Protein AF-A0A4Z2CX64-F1 (afdb_monomer_lite)

Sequence (196 aa):
MLQSPPINRNSSIKTSLSTLNILKHTVESEEWCDLKSLIVLIIGKLRNLCKYSDDNTVVLNTTLRVLKAFREEALKFQMGENADFEENLTNPLFAVGNEDYETVSRNEILEPFVDTLNDLALEIKSCLTSLGDLSLDFIHSDELIMTSGYSKAVHHFLRHAAKKGRNFKVIICECYPDNLVISRVVHLLLKGTQTS

Organism: Schistosoma japonicum (NCBI:txid6182)

Secondary structure (DSSP, 8-state):
--------PPPHHHHHHHHHHHHHHHHHHS--SBHHHHHHHHHHHHHHHHHH-S-HHHHHHHHHHHHHHHHHHHHHHHH-TT----B-TT-TTSBSS---GGGSBHHHHHHHHHHHHHHHHHHHHHHHHHHHHHHHHH--TT-EEEEES--HHHHHHHHHHHHTT---EEEEE--TTS-HHHHHHHHHHTTT----

Radius of gyration: 21.59 Å; chains: 1; bounding box: 52×36×62 Å

InterPro domains:
  IPR000649 Initiation factor 2B-related [PF01008] (11-180)
  IPR037171 NagB/RpiA transferase-like [SSF100950] (15-180)
  IPR042529 Initiation factor 2B-like, C-terminal [G3DSA:3.40.50.10470] (128-193)
  IPR051855 Eukaryotic initiation factor 2B subunit beta [PTHR45859] (111-194)

pLDDT: mean 81.22, std 18.2, range [28.06, 97.44]

Structure (mmCIF, N/CA/C/O backbone):
data_AF-A0A4Z2CX64-F1
#
_entry.id   AF-A0A4Z2CX64-F1
#
loop_
_atom_site.group_PDB
_atom_site.id
_atom_site.type_symbol
_atom_site.label_atom_id
_atom_site.label_alt_id
_atom_site.label_comp_id
_atom_site.label_asym_id
_atom_site.label_entity_id
_atom_site.label_seq_id
_atom_site.pdbx_PDB_ins_code
_atom_site.Cartn_x
_atom_site.Cartn_y
_atom_site.Cartn_z
_atom_site.occupancy
_atom_site.B_iso_or_equiv
_atom_site.auth_seq_id
_atom_site.auth_comp_id
_atom_site.auth_asym_id
_atom_site.auth_atom_id
_atom_site.pdbx_PDB_model_num
ATOM 1 N N . MET A 1 1 ? -34.107 -19.538 6.423 1.00 34.00 1 MET A N 1
ATOM 2 C CA . MET A 1 1 ? -32.746 -19.432 6.989 1.00 34.00 1 MET A CA 1
ATOM 3 C C . MET A 1 1 ? -31.758 -19.519 5.838 1.00 34.00 1 MET A C 1
ATOM 5 O O . MET A 1 1 ? -31.480 -20.615 5.376 1.00 34.00 1 MET A O 1
ATOM 9 N N . LEU A 1 2 ? -31.309 -18.384 5.303 1.00 34.72 2 LEU A N 1
ATOM 10 C CA . LEU A 1 2 ? -30.224 -18.355 4.321 1.00 34.72 2 LEU A CA 1
ATOM 11 C C . LEU A 1 2 ? -28.928 -18.204 5.116 1.00 34.72 2 LEU A C 1
ATOM 13 O O . LEU A 1 2 ? -28.643 -17.122 5.620 1.00 34.72 2 LEU A O 1
ATOM 17 N N . GLN A 1 3 ? -28.194 -19.300 5.304 1.00 37.56 3 GLN A N 1
ATOM 18 C CA . GLN A 1 3 ? -26.803 -19.201 5.731 1.00 37.56 3 GLN A CA 1
ATOM 19 C C . GLN A 1 3 ? -26.035 -18.591 4.558 1.00 37.56 3 GLN A C 1
ATOM 21 O O . GLN A 1 3 ? -25.847 -19.244 3.532 1.00 37.56 3 GLN A O 1
ATOM 26 N N . SER A 1 4 ? -25.655 -17.319 4.682 1.00 35.44 4 SER A N 1
ATOM 27 C CA . SER A 1 4 ? -24.659 -16.732 3.794 1.00 35.44 4 SER A CA 1
ATOM 28 C C . SER A 1 4 ? -23.355 -17.528 3.951 1.00 35.44 4 SER A C 1
ATOM 30 O O . SER A 1 4 ? -22.989 -17.894 5.075 1.00 35.44 4 SER A O 1
ATOM 32 N N . PRO A 1 5 ? -22.675 -17.876 2.844 1.00 33.19 5 PRO A N 1
ATOM 33 C CA . PRO A 1 5 ? -21.433 -18.630 2.915 1.00 33.19 5 PRO A CA 1
ATOM 34 C C . PRO A 1 5 ? -20.405 -17.842 3.737 1.00 33.19 5 PRO A C 1
ATOM 36 O O . PRO A 1 5 ? -20.411 -16.608 3.705 1.00 33.19 5 PRO A O 1
ATOM 39 N N . PRO A 1 6 ? -19.509 -18.516 4.479 1.00 38.62 6 PRO A N 1
ATOM 40 C CA . PRO A 1 6 ? -18.469 -17.829 5.222 1.00 38.62 6 PRO A CA 1
ATOM 41 C C . PRO A 1 6 ? -17.563 -17.116 4.220 1.00 38.62 6 PRO A C 1
ATOM 43 O O . PRO A 1 6 ? -16.767 -17.743 3.522 1.00 38.62 6 PRO A O 1
ATOM 46 N N . ILE A 1 7 ? -17.694 -15.794 4.141 1.00 44.91 7 ILE A N 1
ATOM 47 C CA . ILE A 1 7 ? -16.822 -14.940 3.344 1.00 44.91 7 ILE A CA 1
ATOM 48 C C . ILE A 1 7 ? -15.433 -14.996 3.995 1.00 44.91 7 ILE A C 1
ATOM 50 O O . ILE A 1 7 ? -15.104 -14.230 4.905 1.00 44.91 7 ILE A O 1
ATOM 54 N N . ASN A 1 8 ? -14.605 -15.942 3.553 1.00 46.28 8 ASN A N 1
ATOM 55 C CA . ASN A 1 8 ? -13.193 -16.017 3.904 1.00 46.28 8 ASN A CA 1
ATOM 56 C C . ASN A 1 8 ? -12.418 -14.979 3.080 1.00 46.28 8 ASN A C 1
ATOM 58 O O . ASN A 1 8 ? -11.579 -15.322 2.253 1.00 46.28 8 ASN A O 1
ATOM 62 N N . ARG A 1 9 ? -12.739 -13.692 3.272 1.00 56.84 9 ARG A N 1
ATOM 63 C CA . ARG A 1 9 ? -11.980 -12.598 2.659 1.00 56.84 9 ARG A CA 1
ATOM 64 C C . ARG A 1 9 ? -10.568 -12.628 3.229 1.00 56.84 9 ARG A C 1
ATOM 66 O O . ARG A 1 9 ? -10.367 -12.471 4.441 1.00 56.84 9 ARG A O 1
ATOM 73 N N . ASN A 1 10 ? -9.590 -12.850 2.353 1.00 61.84 10 ASN A N 1
ATOM 74 C CA . ASN A 1 10 ? -8.195 -12.630 2.693 1.00 61.84 10 ASN A CA 1
ATOM 75 C C . ASN A 1 10 ? -8.031 -11.166 3.137 1.00 61.84 10 ASN A C 1
ATOM 77 O O . ASN A 1 10 ? -8.755 -10.269 2.714 1.00 61.84 10 ASN A O 1
ATOM 81 N N . SER A 1 11 ? -7.090 -10.906 4.044 1.00 81.25 11 SER A N 1
ATOM 82 C CA . SER A 1 11 ? -6.767 -9.525 4.412 1.00 81.25 11 SER A CA 1
ATOM 83 C C . SER A 1 11 ? -6.313 -8.771 3.161 1.00 81.25 11 SER A C 1
ATOM 85 O O . SER A 1 11 ? -5.418 -9.265 2.483 1.00 81.25 11 SER A O 1
ATOM 87 N N . SER A 1 12 ? -6.813 -7.555 2.925 1.00 89.00 12 SER A N 1
ATOM 88 C CA . SER A 1 12 ? -6.366 -6.697 1.812 1.00 89.00 12 SER A CA 1
ATOM 89 C C . SER A 1 12 ? -4.839 -6.561 1.760 1.00 89.00 12 SER A C 1
ATOM 91 O O . SER A 1 12 ? -4.243 -6.770 0.715 1.00 89.00 12 SER A O 1
ATOM 93 N N . ILE A 1 13 ? -4.193 -6.360 2.916 1.00 91.38 13 ILE A N 1
ATOM 94 C CA . ILE A 1 13 ? -2.723 -6.370 3.065 1.00 91.38 13 ILE A CA 1
ATOM 95 C C . ILE A 1 13 ? -2.090 -7.651 2.500 1.00 91.38 13 ILE A C 1
ATOM 97 O O . ILE A 1 13 ? -1.097 -7.592 1.783 1.00 91.38 13 ILE A O 1
ATOM 101 N N . LYS A 1 14 ? -2.658 -8.824 2.810 1.00 91.81 14 LYS A N 1
ATOM 102 C CA . LYS A 1 14 ? -2.150 -10.108 2.311 1.00 91.81 14 LYS A CA 1
ATOM 103 C C . LYS A 1 14 ? -2.321 -10.190 0.794 1.00 91.81 14 LYS A C 1
ATOM 105 O O . LYS A 1 14 ? -1.373 -10.564 0.118 1.00 91.81 14 LYS A O 1
ATOM 110 N N . THR A 1 15 ? -3.487 -9.806 0.272 1.00 93.12 15 THR A N 1
ATOM 111 C CA . THR A 1 15 ? -3.764 -9.776 -1.171 1.00 93.12 15 THR A CA 1
ATOM 112 C C . THR A 1 15 ? -2.800 -8.838 -1.908 1.00 93.12 15 THR A C 1
ATOM 114 O O . THR A 1 15 ? -2.222 -9.239 -2.919 1.00 93.12 15 THR A O 1
ATOM 117 N N . SER A 1 16 ? -2.541 -7.637 -1.382 1.00 95.00 16 SER A N 1
ATOM 118 C CA . SER A 1 16 ? -1.555 -6.707 -1.945 1.00 95.00 16 SER A CA 1
ATOM 119 C C . SER A 1 16 ? -0.138 -7.278 -1.929 1.00 95.00 16 SER A C 1
ATOM 121 O O . SER A 1 16 ? 0.529 -7.256 -2.957 1.00 95.00 16 SER A O 1
ATOM 123 N N . LEU A 1 17 ? 0.316 -7.857 -0.811 1.00 95.69 17 LEU A N 1
ATOM 124 C CA . LEU A 1 17 ? 1.654 -8.460 -0.723 1.00 95.69 17 LEU A CA 1
ATOM 125 C C . LEU A 1 17 ? 1.817 -9.659 -1.665 1.00 95.69 17 LEU A C 1
ATOM 127 O O . LEU A 1 17 ? 2.849 -9.801 -2.314 1.00 95.69 17 LEU A O 1
ATOM 131 N N . SER A 1 18 ? 0.796 -10.512 -1.775 1.00 94.75 18 SER A N 1
ATOM 132 C CA . SER A 1 18 ? 0.793 -11.610 -2.743 1.00 94.75 18 SER A CA 1
ATOM 133 C C . SER A 1 18 ? 0.845 -11.093 -4.181 1.00 94.75 18 SER A C 1
ATOM 135 O O . SER A 1 18 ? 1.597 -11.637 -4.983 1.00 94.75 18 SER A O 1
ATOM 137 N N . THR A 1 19 ? 0.108 -10.022 -4.492 1.00 95.44 19 THR A N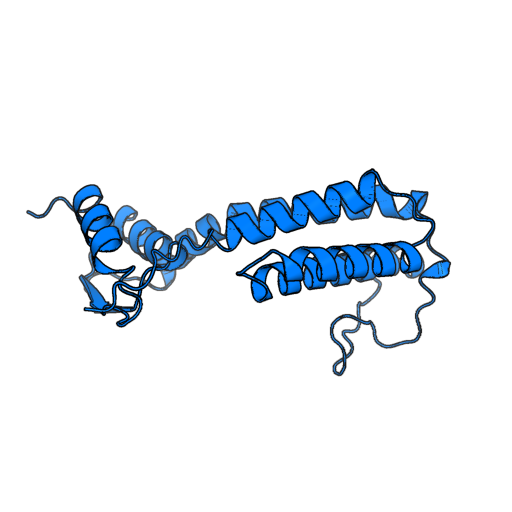 1
ATOM 138 C CA . THR A 1 19 ? 0.146 -9.371 -5.811 1.00 95.44 19 THR A CA 1
ATOM 139 C C . THR A 1 19 ? 1.544 -8.823 -6.105 1.00 95.44 19 THR A C 1
ATOM 141 O O . THR A 1 19 ? 2.098 -9.132 -7.156 1.00 95.44 19 THR A O 1
ATOM 144 N N . LEU A 1 20 ? 2.162 -8.100 -5.162 1.00 96.75 20 LEU A N 1
ATOM 145 C CA . LEU A 1 20 ? 3.530 -7.589 -5.311 1.00 96.75 20 LEU A CA 1
ATOM 146 C C . LEU A 1 20 ? 4.549 -8.702 -5.551 1.00 96.75 20 LEU A C 1
ATOM 148 O O . LEU A 1 20 ? 5.388 -8.561 -6.429 1.00 96.75 20 LEU A O 1
ATOM 152 N N . ASN A 1 21 ? 4.459 -9.823 -4.833 1.00 96.44 21 ASN A N 1
ATOM 153 C CA . ASN A 1 21 ? 5.380 -10.943 -5.037 1.00 96.44 21 ASN A CA 1
ATOM 154 C C . ASN A 1 21 ? 5.267 -11.542 -6.449 1.00 96.44 21 ASN A C 1
ATOM 156 O O . ASN A 1 21 ? 6.278 -11.910 -7.041 1.00 96.44 21 ASN A O 1
ATOM 160 N N . ILE A 1 22 ? 4.053 -11.620 -7.003 1.00 95.56 22 ILE A N 1
ATOM 161 C CA . ILE A 1 22 ? 3.833 -12.100 -8.377 1.00 95.56 22 ILE A CA 1
ATOM 162 C C . ILE A 1 22 ? 4.411 -11.108 -9.392 1.00 95.56 22 ILE A C 1
ATOM 164 O O . ILE A 1 22 ? 5.064 -11.518 -10.352 1.00 95.56 22 ILE A O 1
ATOM 168 N N . LEU A 1 23 ? 4.200 -9.807 -9.177 1.00 96.31 23 LEU A N 1
ATOM 169 C CA . LEU A 1 23 ? 4.758 -8.763 -10.037 1.00 96.31 23 LEU A CA 1
ATOM 170 C C . LEU A 1 23 ? 6.288 -8.733 -9.961 1.00 96.31 23 LEU A C 1
ATOM 172 O O . LEU A 1 23 ? 6.937 -8.679 -10.998 1.00 96.31 23 LEU A O 1
ATOM 176 N N . LYS A 1 24 ? 6.868 -8.878 -8.767 1.00 96.56 24 LYS A N 1
ATOM 177 C CA . LYS A 1 24 ? 8.315 -8.994 -8.567 1.00 96.56 24 LYS A CA 1
ATOM 178 C C . LYS A 1 24 ? 8.902 -10.175 -9.332 1.00 96.56 24 LYS A C 1
ATOM 180 O O . LYS A 1 24 ? 9.821 -9.991 -10.121 1.00 96.56 24 LYS A O 1
ATOM 185 N N . HIS A 1 25 ? 8.304 -11.357 -9.188 1.00 95.75 25 HIS A N 1
ATOM 186 C CA . HIS A 1 25 ? 8.716 -12.527 -9.962 1.00 95.75 25 HIS A CA 1
ATOM 187 C C . HIS A 1 25 ? 8.622 -12.275 -11.476 1.00 95.75 25 HIS A C 1
ATOM 189 O O . HIS A 1 25 ? 9.492 -12.708 -12.224 1.00 95.75 25 HIS A O 1
ATOM 195 N N . THR A 1 26 ? 7.587 -11.563 -11.934 1.00 95.00 26 THR A N 1
ATOM 196 C CA . THR A 1 26 ? 7.422 -11.197 -13.353 1.00 95.00 26 THR A CA 1
ATOM 197 C C . THR A 1 26 ? 8.573 -10.304 -13.834 1.00 95.00 26 THR A C 1
ATOM 199 O O . THR A 1 26 ? 9.135 -10.550 -14.894 1.00 95.00 26 THR A O 1
ATOM 202 N N . VAL A 1 27 ? 8.968 -9.308 -13.038 1.00 95.31 27 VAL A N 1
ATOM 203 C CA . VAL A 1 27 ? 10.075 -8.387 -13.353 1.00 95.31 27 VAL A CA 1
ATOM 204 C C . VAL A 1 27 ? 11.426 -9.115 -13.393 1.00 95.31 27 VAL A C 1
ATOM 206 O O . VAL A 1 27 ? 12.220 -8.900 -14.310 1.00 95.31 27 VAL A O 1
ATOM 209 N N . GLU A 1 28 ? 11.680 -10.003 -12.431 1.00 95.00 28 GLU A N 1
ATOM 210 C CA . GLU A 1 28 ? 12.964 -10.703 -12.290 1.00 95.00 28 GLU A CA 1
ATOM 211 C C . GLU A 1 28 ? 13.124 -11.867 -13.281 1.00 95.00 28 GLU A C 1
ATOM 213 O O . GLU A 1 28 ? 14.198 -12.047 -13.854 1.00 95.00 28 GLU A O 1
ATOM 218 N N . SER A 1 29 ? 12.068 -12.658 -13.496 1.00 91.94 29 SER A N 1
ATOM 219 C CA . SER A 1 29 ? 12.180 -13.986 -14.123 1.00 91.94 29 SER A CA 1
ATOM 220 C C . SER A 1 29 ? 11.671 -14.066 -15.562 1.00 91.94 29 SER A C 1
ATOM 222 O O . SER A 1 29 ? 12.020 -15.013 -16.261 1.00 91.94 29 SER A O 1
ATOM 224 N N . GLU A 1 30 ? 10.831 -13.131 -16.014 1.00 92.69 30 GLU A N 1
ATOM 225 C CA . GLU A 1 30 ? 10.249 -13.186 -17.362 1.00 92.69 30 GLU A CA 1
ATOM 226 C C . GLU A 1 30 ? 11.060 -12.374 -18.381 1.00 92.69 30 GLU A C 1
ATOM 228 O O . GLU A 1 30 ? 11.883 -11.524 -18.032 1.00 92.69 30 GLU A O 1
ATOM 233 N N . GLU A 1 31 ? 10.848 -12.665 -19.666 1.00 91.38 31 GLU A N 1
ATOM 234 C CA . GLU A 1 31 ? 11.542 -12.001 -20.768 1.00 91.38 31 GLU A CA 1
ATOM 235 C C . GLU A 1 31 ? 10.835 -10.694 -21.154 1.00 91.38 31 GLU A C 1
ATOM 237 O O . GLU A 1 31 ? 9.677 -10.686 -21.572 1.00 91.38 31 GLU A O 1
ATOM 242 N N . TRP A 1 32 ? 11.557 -9.584 -21.021 1.00 94.00 32 TRP A N 1
ATOM 243 C CA . TRP A 1 32 ? 11.178 -8.248 -21.476 1.00 94.00 32 TRP A CA 1
ATOM 244 C C . TRP A 1 32 ? 12.452 -7.450 -21.790 1.00 94.00 32 TRP A C 1
ATOM 246 O O . TRP A 1 32 ? 13.527 -7.761 -21.266 1.00 94.00 32 TRP A O 1
ATOM 256 N N . CYS A 1 33 ? 12.352 -6.456 -22.672 1.00 90.38 33 CYS A N 1
ATOM 257 C CA . CYS A 1 33 ? 13.517 -5.712 -23.175 1.00 90.38 33 CYS A CA 1
ATOM 258 C C . CYS A 1 33 ? 13.521 -4.243 -22.741 1.00 90.38 33 CYS A C 1
ATOM 260 O O . CYS A 1 33 ? 14.589 -3.664 -22.556 1.00 90.38 33 CYS A O 1
ATOM 262 N N . ASP A 1 34 ? 12.333 -3.675 -22.556 1.00 89.00 34 ASP A N 1
ATOM 263 C CA . ASP A 1 34 ? 12.090 -2.267 -22.254 1.00 89.00 34 ASP A CA 1
ATOM 264 C C . ASP A 1 34 ? 10.869 -2.116 -21.325 1.00 89.00 34 ASP A C 1
ATOM 266 O O . ASP A 1 34 ? 10.121 -3.070 -21.068 1.00 89.00 34 ASP A O 1
ATOM 270 N N . LEU A 1 35 ? 10.632 -0.904 -20.822 1.00 88.81 35 LEU A N 1
ATOM 271 C CA . LEU A 1 35 ? 9.487 -0.642 -19.947 1.00 88.81 35 LEU A CA 1
ATOM 272 C C . LEU A 1 35 ? 8.142 -0.875 -20.667 1.00 88.81 35 LEU A C 1
ATOM 274 O O . LEU A 1 35 ? 7.181 -1.343 -20.052 1.00 88.81 35 LEU A O 1
ATOM 278 N N . LYS A 1 36 ? 8.047 -0.609 -21.975 1.00 87.94 36 LYS A N 1
ATOM 279 C CA . LYS A 1 36 ? 6.809 -0.807 -22.748 1.00 87.94 36 LYS A CA 1
ATOM 280 C C . LYS A 1 36 ? 6.373 -2.277 -22.764 1.00 87.94 36 LYS A C 1
ATOM 282 O O . LYS A 1 36 ? 5.214 -2.582 -22.468 1.00 87.94 36 LYS A O 1
ATOM 287 N N . SER A 1 37 ? 7.289 -3.185 -23.081 1.00 91.06 37 SER A N 1
ATOM 288 C CA . SER A 1 37 ? 7.076 -4.635 -23.085 1.00 91.06 37 SER A CA 1
ATOM 289 C C . SER A 1 37 ? 6.764 -5.160 -21.683 1.00 91.06 37 SER A C 1
ATOM 291 O O . SER A 1 37 ? 5.824 -5.946 -21.530 1.00 91.06 37 SER A O 1
ATOM 293 N N . LEU A 1 38 ? 7.438 -4.647 -20.646 1.00 93.06 38 LEU A N 1
ATOM 294 C CA . LEU A 1 38 ? 7.129 -4.978 -19.253 1.00 93.06 38 LEU A CA 1
ATOM 295 C C . LEU A 1 38 ? 5.713 -4.539 -18.841 1.00 93.06 38 LEU A C 1
ATOM 297 O O . LEU A 1 38 ? 4.989 -5.302 -18.202 1.00 93.06 38 LEU A O 1
ATOM 301 N N . ILE A 1 39 ? 5.270 -3.340 -19.232 1.00 91.12 39 ILE A N 1
ATOM 302 C CA . ILE A 1 39 ? 3.907 -2.859 -18.949 1.00 91.12 39 ILE A CA 1
ATOM 303 C C . ILE A 1 39 ? 2.866 -3.787 -19.584 1.00 91.12 39 ILE A C 1
ATOM 305 O O . ILE A 1 39 ? 1.890 -4.161 -18.928 1.00 91.12 39 ILE A O 1
ATOM 309 N N . VAL A 1 40 ? 3.065 -4.190 -20.843 1.00 90.75 40 VAL A N 1
ATOM 310 C CA . VAL A 1 40 ? 2.162 -5.132 -21.529 1.00 90.75 40 VAL A CA 1
ATOM 311 C C . VAL A 1 40 ? 2.095 -6.461 -20.773 1.00 90.75 40 VAL A C 1
ATOM 313 O O . VAL A 1 40 ? 0.998 -6.987 -20.553 1.00 90.75 40 VAL A O 1
ATOM 316 N N . LEU A 1 41 ? 3.243 -6.967 -20.319 1.00 94.31 41 LEU A N 1
ATOM 317 C CA . LEU A 1 41 ? 3.348 -8.196 -19.537 1.00 94.31 41 LEU A CA 1
ATOM 318 C C . LEU A 1 41 ? 2.587 -8.098 -18.206 1.00 94.31 41 LEU A C 1
ATOM 320 O O . LEU A 1 41 ? 1.741 -8.946 -17.909 1.00 94.31 41 LEU A O 1
ATOM 324 N N . ILE A 1 42 ? 2.808 -7.022 -17.444 1.00 94.31 42 ILE A N 1
ATOM 325 C CA . ILE A 1 42 ? 2.135 -6.754 -16.165 1.00 94.31 42 ILE A CA 1
ATOM 326 C C . ILE A 1 42 ? 0.619 -6.622 -16.351 1.00 94.31 42 ILE A C 1
ATOM 328 O O . ILE A 1 42 ? -0.146 -7.197 -15.576 1.00 94.31 42 ILE A O 1
ATOM 332 N N . ILE A 1 43 ? 0.152 -5.935 -17.400 1.00 92.00 43 ILE A N 1
ATOM 333 C CA . ILE A 1 43 ? -1.283 -5.841 -17.717 1.00 92.00 43 ILE A CA 1
ATOM 334 C C . ILE A 1 43 ? -1.856 -7.227 -18.056 1.00 92.00 43 ILE A C 1
ATOM 336 O O . ILE A 1 43 ? -2.979 -7.555 -17.658 1.00 92.00 43 ILE A O 1
ATOM 340 N N . GLY A 1 44 ? -1.092 -8.068 -18.758 1.00 92.12 44 GLY A N 1
ATOM 341 C CA . GLY A 1 44 ? -1.442 -9.467 -19.004 1.00 92.12 44 GLY A CA 1
ATOM 342 C C . GLY A 1 44 ? -1.622 -10.259 -17.705 1.00 92.12 44 GLY A C 1
ATOM 343 O O . GLY A 1 44 ? -2.646 -10.929 -17.527 1.00 92.12 44 GLY A O 1
ATOM 344 N N . LYS A 1 45 ? -0.678 -10.125 -16.762 1.00 92.88 45 LYS A N 1
ATOM 345 C CA . LYS A 1 45 ? -0.761 -10.742 -15.428 1.00 92.88 45 LYS A CA 1
ATOM 346 C C . LYS A 1 45 ? -1.943 -10.213 -14.626 1.00 92.88 45 LYS A C 1
ATOM 348 O O . LYS A 1 45 ? -2.693 -11.018 -14.087 1.00 92.88 45 LYS A O 1
ATOM 353 N N . LEU A 1 46 ? -2.178 -8.902 -14.613 1.00 92.81 46 LEU A N 1
ATOM 354 C CA . LEU A 1 46 ? -3.323 -8.279 -13.944 1.00 92.81 46 LEU A CA 1
ATOM 355 C C . LEU A 1 46 ? -4.649 -8.881 -14.414 1.00 92.81 46 LEU A C 1
ATOM 357 O O . LEU A 1 46 ? -5.468 -9.293 -13.597 1.00 92.81 46 LEU A O 1
ATOM 361 N N . ARG A 1 47 ? -4.850 -8.988 -15.734 1.00 91.25 47 ARG A N 1
ATOM 362 C CA . ARG A 1 47 ? -6.061 -9.604 -16.300 1.00 91.25 47 ARG A CA 1
ATOM 363 C C . ARG A 1 47 ? -6.222 -11.058 -15.872 1.00 91.25 47 ARG A C 1
ATOM 365 O O . ARG A 1 47 ? -7.350 -11.515 -15.735 1.00 91.25 47 ARG A O 1
ATOM 372 N N . ASN A 1 48 ? -5.123 -11.790 -15.701 1.00 91.44 48 ASN A N 1
ATOM 373 C CA . ASN A 1 48 ? -5.158 -13.156 -15.191 1.00 91.44 48 ASN A CA 1
ATOM 374 C C . ASN A 1 48 ? -5.528 -13.174 -13.698 1.00 91.44 48 ASN A C 1
ATOM 376 O O . ASN A 1 48 ? -6.486 -13.841 -13.323 1.00 91.44 48 ASN A O 1
ATOM 380 N N . LEU A 1 49 ? -4.864 -12.364 -12.872 1.00 89.81 49 LEU A N 1
ATOM 381 C CA . LEU A 1 49 ? -5.120 -12.272 -11.432 1.00 89.81 49 LEU A CA 1
ATOM 382 C C . LEU A 1 49 ? -6.566 -11.868 -11.121 1.00 89.81 49 LEU A C 1
ATOM 384 O O . LEU A 1 49 ? -7.198 -12.488 -10.269 1.00 89.81 49 LEU A O 1
ATOM 388 N N . CYS A 1 50 ? -7.124 -10.899 -11.851 1.00 88.94 50 CYS A N 1
ATOM 389 C CA . CYS A 1 50 ? -8.507 -10.462 -11.650 1.00 88.94 50 CYS A CA 1
ATOM 390 C C . CYS A 1 50 ? -9.564 -11.504 -12.057 1.00 88.94 50 CYS A C 1
ATOM 392 O O . CYS A 1 50 ? -10.730 -11.367 -11.701 1.00 88.94 50 CYS A O 1
ATOM 394 N N . LYS A 1 51 ? -9.198 -12.550 -12.812 1.00 87.50 51 LYS A N 1
ATOM 395 C CA . LYS A 1 51 ? -10.122 -13.662 -13.104 1.00 87.50 51 LYS A CA 1
ATOM 396 C C . LYS A 1 51 ? -10.279 -14.616 -11.924 1.00 87.50 51 LYS A C 1
ATOM 398 O O . LYS A 1 51 ? -11.301 -15.285 -11.836 1.00 87.50 51 LYS A O 1
ATOM 403 N N . TYR A 1 52 ? -9.269 -14.698 -11.060 1.00 81.12 52 TYR A N 1
ATOM 404 C CA . TYR A 1 52 ? -9.196 -15.685 -9.980 1.00 81.12 52 TYR A CA 1
ATOM 405 C C . TYR A 1 52 ? -9.255 -15.064 -8.579 1.00 81.12 52 TYR A C 1
ATOM 407 O O . TYR A 1 52 ? -9.216 -15.793 -7.591 1.00 81.12 52 TYR A O 1
ATOM 415 N N . SER A 1 53 ? -9.316 -13.735 -8.479 1.00 78.00 53 SER A N 1
ATOM 416 C CA . SER A 1 53 ? -9.387 -13.010 -7.213 1.00 78.00 53 SER A CA 1
ATOM 417 C C . SER A 1 53 ? -10.793 -12.469 -6.974 1.00 78.00 53 SER A C 1
ATOM 419 O O . SER A 1 53 ? -11.372 -11.822 -7.842 1.00 78.00 53 SER A O 1
ATOM 421 N N . ASP A 1 54 ? -11.308 -12.659 -5.761 1.00 78.44 54 ASP A N 1
ATOM 422 C CA . ASP A 1 54 ? -12.537 -11.997 -5.310 1.00 78.44 54 ASP A CA 1
ATOM 423 C C . ASP A 1 54 ? -12.284 -10.520 -4.930 1.00 78.44 54 ASP A C 1
ATOM 425 O O . ASP A 1 54 ? -13.200 -9.699 -4.923 1.00 78.44 54 ASP A O 1
ATOM 429 N N . ASP A 1 55 ? -11.024 -10.151 -4.661 1.00 83.44 55 ASP A N 1
ATOM 430 C CA . ASP A 1 55 ? -10.594 -8.815 -4.223 1.00 83.44 55 ASP A CA 1
ATOM 431 C C . ASP A 1 55 ? -10.001 -7.998 -5.391 1.00 83.44 55 ASP A C 1
ATOM 433 O O . ASP A 1 55 ? -8.890 -7.458 -5.313 1.00 83.44 55 ASP A O 1
ATOM 437 N N . ASN A 1 56 ? -10.736 -7.906 -6.501 1.00 88.38 56 ASN A N 1
ATOM 438 C CA . ASN A 1 56 ? -10.261 -7.285 -7.746 1.00 88.38 56 ASN A CA 1
ATOM 439 C C . ASN A 1 56 ? -9.764 -5.847 -7.579 1.00 88.38 56 ASN A C 1
ATOM 441 O O . ASN A 1 56 ? -8.755 -5.473 -8.170 1.00 88.38 56 ASN A O 1
ATOM 445 N N . THR A 1 57 ? -10.414 -5.054 -6.728 1.00 91.00 57 THR A N 1
ATOM 446 C CA . THR A 1 57 ? -10.000 -3.671 -6.457 1.00 91.00 57 THR A CA 1
ATOM 447 C C . THR A 1 57 ? -8.614 -3.599 -5.819 1.00 91.00 57 THR A C 1
ATOM 449 O O . THR A 1 57 ? -7.817 -2.734 -6.171 1.00 91.00 57 THR A O 1
ATOM 452 N N . VAL A 1 58 ? -8.295 -4.515 -4.898 1.00 92.50 58 VAL A N 1
ATOM 453 C CA . VAL A 1 58 ? -6.995 -4.529 -4.210 1.00 92.50 58 VAL A CA 1
ATOM 454 C C . VAL A 1 58 ? -5.889 -4.927 -5.182 1.00 92.50 58 VAL A C 1
ATOM 456 O O . VAL A 1 58 ? -4.848 -4.270 -5.230 1.00 92.50 58 VAL A O 1
ATOM 459 N N . VAL A 1 59 ? -6.128 -5.967 -5.986 1.00 94.38 59 VAL A N 1
ATOM 460 C CA . VAL A 1 59 ? -5.196 -6.431 -7.026 1.00 94.38 59 VAL A CA 1
ATOM 461 C C . VAL A 1 59 ? -4.945 -5.328 -8.057 1.00 94.38 59 VAL A C 1
ATOM 463 O O . VAL A 1 59 ? -3.790 -5.019 -8.362 1.00 94.38 59 VAL A O 1
ATOM 466 N N . LEU A 1 60 ? -6.018 -4.698 -8.545 1.00 92.75 60 LEU A N 1
ATOM 467 C CA . LEU A 1 60 ? -5.954 -3.600 -9.503 1.00 92.75 60 LEU A CA 1
ATOM 468 C C . LEU A 1 60 ? -5.141 -2.436 -8.945 1.00 92.75 60 LEU A C 1
ATOM 470 O O . LEU A 1 60 ? -4.121 -2.086 -9.528 1.00 92.75 60 LEU A O 1
ATOM 474 N N . ASN A 1 61 ? -5.529 -1.887 -7.794 1.00 93.31 61 ASN A N 1
ATOM 475 C CA . ASN A 1 61 ? -4.865 -0.713 -7.227 1.00 93.31 61 ASN A CA 1
ATOM 476 C C . ASN A 1 61 ? -3.396 -0.983 -6.880 1.00 93.31 61 ASN A C 1
ATOM 478 O O . ASN A 1 61 ? -2.552 -0.122 -7.108 1.00 93.31 61 ASN A O 1
ATOM 482 N N . THR A 1 62 ? -3.071 -2.186 -6.393 1.00 95.38 62 THR A N 1
ATOM 483 C CA . THR A 1 62 ? -1.673 -2.577 -6.141 1.00 95.38 62 THR A CA 1
ATOM 484 C C . THR A 1 62 ? -0.872 -2.583 -7.444 1.00 95.38 62 THR A C 1
ATOM 486 O O . THR A 1 62 ? 0.225 -2.037 -7.495 1.00 95.38 62 THR A O 1
ATOM 489 N N . THR A 1 63 ? -1.434 -3.141 -8.518 1.00 95.12 63 THR A N 1
ATOM 490 C CA . THR A 1 63 ? -0.757 -3.200 -9.821 1.00 95.12 63 THR A CA 1
ATOM 491 C C . THR A 1 63 ? -0.608 -1.819 -10.453 1.00 95.12 63 THR A C 1
ATOM 493 O O . THR A 1 63 ? 0.454 -1.491 -10.970 1.00 95.12 63 THR A O 1
ATOM 496 N N . LEU A 1 64 ? -1.649 -0.986 -10.385 1.00 91.88 64 LEU A N 1
ATOM 497 C CA . LEU A 1 64 ? -1.612 0.390 -10.881 1.00 91.88 64 LEU A CA 1
ATOM 498 C C . LEU A 1 64 ? -0.544 1.221 -10.166 1.00 91.88 64 LEU A C 1
ATOM 500 O O . LEU A 1 64 ? 0.177 1.976 -10.810 1.00 91.88 64 LEU A O 1
ATOM 504 N N . ARG A 1 65 ? -0.398 1.029 -8.852 1.00 92.50 65 ARG A N 1
ATOM 505 C CA . ARG A 1 65 ? 0.633 1.689 -8.054 1.00 92.50 65 ARG A CA 1
ATOM 506 C C . ARG A 1 65 ? 2.048 1.268 -8.467 1.00 92.50 65 ARG A C 1
ATOM 508 O O . ARG A 1 65 ? 2.915 2.126 -8.570 1.00 92.50 65 ARG A O 1
ATOM 515 N N . VAL A 1 66 ? 2.265 -0.017 -8.761 1.00 95.19 66 VAL A N 1
ATOM 516 C CA . VAL A 1 66 ? 3.543 -0.510 -9.312 1.00 95.19 66 VAL A CA 1
ATOM 517 C C . VAL A 1 66 ? 3.829 0.101 -10.683 1.00 95.19 66 VAL A C 1
ATOM 519 O O . VAL A 1 66 ? 4.928 0.587 -10.916 1.00 95.19 66 VAL A O 1
ATOM 522 N N . LEU A 1 67 ? 2.838 0.119 -11.579 1.00 92.25 67 LEU A N 1
ATOM 523 C CA . LEU A 1 67 ? 2.996 0.700 -12.915 1.00 92.25 67 LEU A CA 1
ATOM 524 C C . LEU A 1 67 ? 3.337 2.193 -12.861 1.00 92.25 67 LEU A C 1
ATOM 526 O O . LEU A 1 67 ? 4.166 2.643 -13.646 1.00 92.25 67 LEU A O 1
ATOM 530 N N . LYS A 1 68 ? 2.719 2.942 -11.939 1.00 88.94 68 LYS A N 1
ATOM 531 C CA . LYS A 1 68 ? 3.045 4.353 -11.704 1.00 88.94 68 LYS A CA 1
ATOM 532 C C . LYS A 1 68 ? 4.492 4.508 -11.224 1.00 88.94 68 LYS A C 1
ATOM 534 O O . LYS A 1 68 ? 5.251 5.234 -11.852 1.00 88.94 68 LYS A O 1
ATOM 539 N N . ALA A 1 69 ? 4.897 3.749 -10.206 1.00 91.12 69 ALA A N 1
ATOM 540 C CA . ALA A 1 69 ? 6.251 3.823 -9.658 1.00 91.12 69 ALA A CA 1
ATOM 541 C C . ALA A 1 69 ? 7.339 3.467 -10.693 1.00 91.12 69 ALA A C 1
ATOM 543 O O . ALA A 1 69 ? 8.365 4.130 -10.769 1.00 91.12 69 ALA A O 1
ATOM 544 N N . PHE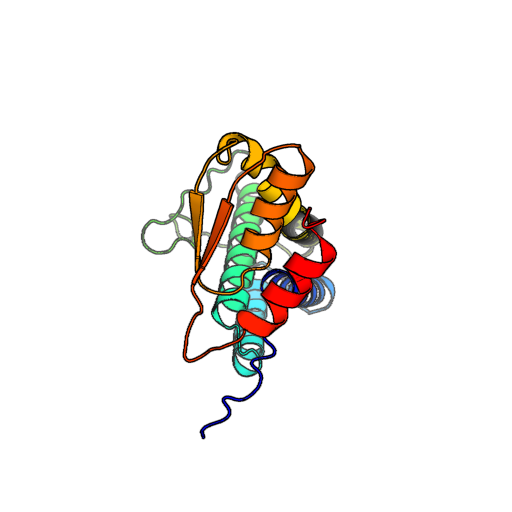 A 1 70 ? 7.103 2.470 -11.553 1.00 91.19 70 PHE A N 1
ATOM 545 C CA . PHE A 1 70 ? 8.044 2.121 -12.628 1.00 91.19 70 PHE A CA 1
ATOM 546 C C . PHE A 1 70 ? 8.179 3.209 -13.690 1.00 91.19 70 PHE A C 1
ATOM 548 O O . PHE A 1 70 ? 9.261 3.400 -14.240 1.00 91.19 70 PHE A O 1
ATOM 555 N N . ARG A 1 71 ? 7.093 3.927 -13.988 1.00 87.12 71 ARG A N 1
ATOM 556 C CA . ARG A 1 71 ? 7.138 5.065 -14.913 1.00 87.12 71 ARG A CA 1
ATOM 557 C C . ARG A 1 71 ? 7.907 6.233 -14.312 1.00 87.12 71 ARG A C 1
ATOM 559 O O . ARG A 1 71 ? 8.749 6.792 -14.999 1.00 87.12 71 ARG A O 1
ATOM 566 N N . GLU A 1 72 ? 7.664 6.547 -13.041 1.00 86.00 72 GLU A N 1
ATOM 567 C CA . GLU A 1 72 ? 8.423 7.563 -12.299 1.00 86.00 72 GLU A CA 1
ATOM 568 C C . GLU A 1 72 ? 9.923 7.240 -12.285 1.00 86.00 72 GLU A C 1
ATOM 570 O O . GLU A 1 72 ? 10.748 8.107 -12.554 1.00 86.00 72 GLU A O 1
ATOM 575 N N . GLU A 1 73 ? 10.286 5.984 -12.032 1.00 88.38 73 GLU A N 1
ATOM 576 C CA . GLU A 1 73 ? 11.689 5.577 -11.957 1.00 88.38 73 GLU A CA 1
ATOM 577 C C . GLU A 1 73 ? 12.378 5.576 -13.335 1.00 88.38 73 GLU A C 1
ATOM 579 O O . GLU A 1 73 ? 13.509 6.041 -13.470 1.00 88.38 73 GLU A O 1
ATOM 584 N N . ALA A 1 74 ? 11.679 5.156 -14.394 1.00 87.12 74 ALA A N 1
ATOM 585 C CA . ALA A 1 74 ? 12.189 5.277 -15.762 1.00 87.12 74 ALA A CA 1
ATOM 586 C C . ALA A 1 74 ? 12.342 6.741 -16.209 1.00 87.12 74 ALA A C 1
ATOM 588 O O . ALA A 1 74 ? 13.287 7.072 -16.924 1.00 87.12 74 ALA A O 1
ATOM 589 N N . LEU A 1 75 ? 11.449 7.625 -15.761 1.00 83.06 75 LEU A N 1
ATOM 590 C CA . LEU A 1 75 ? 11.541 9.056 -16.032 1.00 83.06 75 LEU A CA 1
ATOM 591 C C . LEU A 1 75 ? 12.758 9.700 -15.380 1.00 83.06 75 LEU A C 1
ATOM 593 O O . LEU A 1 75 ? 13.481 10.443 -16.044 1.00 83.06 75 LEU A O 1
ATOM 597 N N . LYS A 1 76 ? 13.027 9.373 -14.111 1.00 84.31 76 LYS A N 1
ATOM 598 C CA . LYS A 1 76 ? 14.247 9.820 -13.423 1.00 84.31 76 LYS A CA 1
ATOM 599 C C . LYS A 1 76 ? 15.503 9.379 -14.164 1.00 84.31 76 LYS A C 1
ATOM 601 O O . LYS A 1 76 ? 16.474 10.127 -14.229 1.00 84.31 76 LYS A O 1
ATOM 606 N N . PHE A 1 77 ? 15.481 8.190 -14.763 1.00 83.00 77 PHE A N 1
ATOM 607 C CA . PHE A 1 77 ? 16.592 7.722 -15.583 1.00 83.00 77 PHE A CA 1
ATOM 608 C C . PHE A 1 77 ? 16.768 8.558 -16.865 1.00 83.00 77 PHE A C 1
ATOM 610 O O . PHE A 1 77 ? 17.886 8.933 -17.207 1.00 83.00 77 PHE A O 1
ATOM 617 N N . GLN A 1 78 ? 15.676 8.891 -17.566 1.00 80.88 78 GLN A N 1
ATOM 618 C CA . GLN A 1 78 ? 15.720 9.643 -18.830 1.00 80.88 78 GLN A CA 1
ATOM 619 C C . GLN A 1 78 ? 16.037 11.137 -18.657 1.00 80.88 78 GLN A C 1
ATOM 621 O O . GLN A 1 78 ? 16.754 11.717 -19.471 1.00 80.88 78 GLN A O 1
ATOM 626 N N . MET A 1 79 ? 15.463 11.771 -17.634 1.00 78.75 79 MET A N 1
ATOM 627 C CA . MET A 1 79 ? 15.441 13.229 -17.448 1.00 78.75 79 MET A CA 1
ATOM 628 C C . MET A 1 79 ? 16.297 13.690 -16.248 1.00 78.75 79 MET A C 1
ATOM 630 O O . MET A 1 79 ? 16.475 14.891 -16.042 1.00 78.75 79 MET A O 1
ATOM 634 N N . GLY A 1 80 ? 16.866 12.752 -15.480 1.00 77.44 80 GLY A N 1
ATOM 635 C CA . GLY A 1 80 ? 17.649 12.995 -14.263 1.00 77.44 80 GLY A CA 1
ATOM 636 C C . GLY A 1 80 ? 16.816 12.930 -12.974 1.00 77.44 80 GLY A C 1
ATOM 637 O O . GLY A 1 80 ? 15.591 12.953 -13.007 1.00 77.44 80 GLY A O 1
ATOM 638 N N . GLU A 1 81 ? 17.473 12.885 -11.808 1.00 72.38 81 GLU A N 1
ATOM 639 C CA . GLU A 1 81 ? 16.800 12.720 -10.498 1.00 72.38 81 GLU A CA 1
ATOM 640 C C . GLU A 1 81 ? 15.756 13.804 -10.176 1.00 72.38 81 GLU A C 1
ATOM 642 O O . GLU A 1 81 ? 14.816 13.545 -9.429 1.00 72.38 81 GLU A O 1
ATOM 647 N N . ASN A 1 82 ? 15.902 15.002 -10.752 1.00 71.44 82 ASN A N 1
ATOM 648 C CA . ASN A 1 82 ? 14.973 16.123 -10.575 1.00 71.44 82 ASN A CA 1
ATOM 649 C C . ASN A 1 82 ? 13.854 16.144 -11.629 1.00 71.44 82 ASN A C 1
ATOM 651 O O . ASN A 1 82 ? 13.250 17.190 -11.856 1.00 71.44 82 ASN A O 1
ATOM 655 N N . ALA A 1 83 ? 13.625 15.033 -12.330 1.00 71.69 83 ALA A N 1
ATOM 656 C CA . ALA A 1 83 ? 12.519 14.915 -13.263 1.00 71.69 83 ALA A CA 1
ATOM 657 C C . ALA A 1 83 ? 11.193 15.050 -12.508 1.00 71.69 83 ALA A C 1
ATOM 659 O O . ALA A 1 83 ? 10.837 14.195 -11.694 1.00 71.69 83 ALA A O 1
ATOM 660 N N . ASP A 1 84 ? 10.458 16.121 -12.791 1.00 64.62 84 ASP A N 1
ATOM 661 C CA . ASP A 1 84 ? 9.116 16.293 -12.259 1.00 64.62 84 ASP A CA 1
ATOM 662 C C . ASP A 1 84 ? 8.178 15.308 -12.964 1.00 64.62 84 ASP A C 1
ATOM 664 O O . ASP A 1 84 ? 7.914 15.420 -14.163 1.00 64.62 84 ASP A O 1
ATOM 668 N N . PHE A 1 85 ? 7.652 14.332 -12.217 1.00 65.44 85 PHE A N 1
ATOM 669 C CA . PHE A 1 85 ? 6.521 13.538 -12.690 1.00 65.44 85 PHE A CA 1
ATOM 670 C C . PHE A 1 85 ? 5.274 14.426 -12.677 1.00 65.44 85 PHE A C 1
ATOM 672 O O . PHE A 1 85 ? 4.567 14.522 -11.670 1.00 65.44 85 PHE A O 1
ATOM 679 N N . GLU A 1 86 ? 5.009 15.114 -13.786 1.00 67.00 86 GLU A N 1
ATOM 680 C CA . GLU A 1 86 ? 3.783 15.890 -13.933 1.00 67.00 86 GLU A CA 1
ATOM 681 C C . GLU A 1 86 ? 2.607 14.927 -14.145 1.00 67.00 86 GLU A C 1
ATOM 683 O O . GLU A 1 86 ? 2.455 14.300 -15.198 1.00 67.00 86 GLU A O 1
ATOM 688 N N . GLU A 1 87 ? 1.785 14.763 -13.106 1.00 64.44 87 GLU A N 1
ATOM 689 C CA . GLU A 1 87 ? 0.651 13.844 -13.127 1.00 64.44 87 GLU A CA 1
ATOM 690 C C . GLU A 1 87 ? -0.386 14.301 -14.159 1.00 64.44 87 GLU A C 1
ATOM 692 O O . GLU A 1 87 ? -0.966 15.386 -14.067 1.00 64.44 87 GLU A O 1
ATOM 697 N N . ASN A 1 88 ? -0.665 13.454 -15.151 1.00 65.44 88 ASN A N 1
ATOM 698 C CA . ASN A 1 88 ? -1.700 13.757 -16.123 1.00 65.44 88 ASN A CA 1
ATOM 699 C C . ASN A 1 88 ? -3.077 13.713 -15.445 1.00 65.44 88 ASN A C 1
ATOM 701 O O . ASN A 1 88 ? -3.586 12.648 -15.090 1.00 65.44 88 ASN A O 1
ATOM 705 N N . LEU A 1 89 ? -3.717 14.880 -15.340 1.00 64.25 89 LEU A N 1
ATOM 706 C CA . LEU A 1 89 ? -5.026 15.057 -14.700 1.00 64.25 89 LEU A CA 1
ATOM 707 C C . LEU A 1 89 ? -6.138 14.176 -15.296 1.00 64.25 89 LEU A C 1
ATOM 709 O O . LEU A 1 89 ? -7.123 13.883 -14.621 1.00 64.25 89 LEU A O 1
ATOM 713 N N . THR A 1 90 ? -6.003 13.753 -16.556 1.00 63.50 90 THR A N 1
ATOM 714 C CA . THR A 1 90 ? -6.980 12.884 -17.235 1.00 63.50 90 THR A CA 1
ATOM 715 C C . THR A 1 90 ? -6.630 11.401 -17.147 1.00 63.50 90 THR A C 1
ATOM 717 O O . THR A 1 90 ? -7.506 10.554 -17.330 1.00 63.50 90 THR A O 1
ATOM 720 N N . ASN A 1 91 ? -5.371 11.068 -16.855 1.00 63.84 91 ASN A N 1
ATOM 721 C CA . ASN A 1 91 ? -4.921 9.694 -16.706 1.00 63.84 91 ASN A CA 1
ATOM 722 C C . ASN A 1 91 ? -3.716 9.607 -15.752 1.00 63.84 91 ASN A C 1
ATOM 724 O O . ASN A 1 91 ? -2.581 9.580 -16.224 1.00 63.84 91 ASN A O 1
ATOM 728 N N . PRO A 1 92 ? -3.951 9.476 -14.433 1.00 60.19 92 PRO A N 1
ATOM 729 C CA . PRO A 1 92 ? -2.910 9.510 -13.393 1.00 60.19 92 PRO A CA 1
ATOM 730 C C . PRO A 1 92 ? -1.827 8.431 -13.511 1.00 60.19 92 PRO A C 1
ATOM 732 O O . PRO A 1 92 ? -0.856 8.422 -12.759 1.00 60.19 92 PRO A O 1
ATOM 735 N N . LEU A 1 93 ? -2.013 7.469 -14.417 1.00 60.78 93 LEU A N 1
ATOM 736 C CA . LEU A 1 93 ? -1.003 6.467 -14.718 1.00 60.78 93 LEU A CA 1
ATOM 737 C C . LEU A 1 93 ? 0.087 7.012 -15.644 1.00 60.78 93 LEU A C 1
ATOM 739 O O . LEU A 1 93 ? 1.174 6.447 -15.655 1.00 60.78 93 LEU A O 1
ATOM 743 N N . PHE A 1 94 ? -0.185 8.037 -16.451 1.00 58.62 94 PHE A N 1
ATOM 744 C CA . PHE A 1 94 ? 0.719 8.567 -17.475 1.00 58.62 94 PHE A CA 1
ATOM 745 C C . PHE A 1 94 ? 1.195 9.968 -17.082 1.00 58.62 94 PHE A C 1
ATOM 747 O O . PHE A 1 94 ? 0.435 10.732 -16.490 1.00 58.62 94 PHE A O 1
ATOM 754 N N . ALA A 1 95 ? 2.438 10.299 -17.423 1.00 59.69 95 ALA A N 1
ATOM 755 C CA . ALA A 1 95 ? 2.936 11.664 -17.319 1.00 59.69 95 ALA A CA 1
ATOM 756 C C . ALA A 1 95 ? 2.292 12.571 -18.388 1.00 59.69 95 ALA A C 1
ATOM 758 O O . ALA A 1 95 ? 1.660 12.100 -19.348 1.00 59.69 95 ALA A O 1
ATOM 759 N N . VAL A 1 96 ? 2.410 13.887 -18.217 1.00 52.06 96 VAL A N 1
ATOM 760 C CA . VAL A 1 96 ? 2.039 14.867 -19.245 1.00 52.06 96 VAL A CA 1
ATOM 761 C C . VAL A 1 96 ? 3.062 14.816 -20.386 1.00 52.06 96 VAL A C 1
ATOM 763 O O . VAL A 1 96 ? 4.157 15.349 -20.282 1.00 52.06 96 VAL A O 1
ATOM 766 N N . GLY A 1 97 ? 2.699 14.182 -21.503 1.00 55.12 97 GLY A N 1
ATOM 767 C CA . GLY A 1 97 ? 3.557 14.090 -22.687 1.00 55.12 97 GLY A CA 1
ATOM 768 C C . GLY A 1 97 ? 3.457 12.738 -23.389 1.00 55.12 97 GLY A C 1
ATOM 769 O O . GLY A 1 97 ? 2.773 11.828 -22.924 1.00 55.12 97 GLY A O 1
ATOM 770 N N . ASN A 1 98 ? 4.117 12.616 -24.540 1.00 54.62 98 ASN A N 1
ATOM 771 C CA . ASN A 1 98 ? 4.304 11.340 -25.226 1.00 54.62 98 ASN A CA 1
ATOM 772 C C . ASN A 1 98 ? 5.738 10.881 -24.944 1.00 54.62 98 ASN A C 1
ATOM 774 O O . ASN A 1 98 ? 6.655 11.217 -25.687 1.00 54.62 98 ASN A O 1
ATOM 778 N N . GLU A 1 99 ? 5.942 10.228 -23.804 1.00 62.66 99 GLU A N 1
ATOM 779 C CA . GLU A 1 99 ? 7.260 9.741 -23.400 1.00 62.66 99 GLU A CA 1
ATOM 780 C C . GLU A 1 99 ? 7.540 8.378 -24.032 1.00 62.66 99 GLU A C 1
ATOM 782 O O . GLU A 1 99 ? 6.806 7.403 -23.831 1.00 62.66 99 GLU A O 1
ATOM 787 N N . ASP A 1 100 ? 8.628 8.306 -24.795 1.00 65.88 100 ASP A N 1
ATOM 788 C CA . ASP A 1 100 ? 9.064 7.081 -25.453 1.00 65.88 100 ASP A CA 1
ATOM 789 C C . ASP A 1 100 ? 9.840 6.198 -24.460 1.00 65.88 100 ASP A C 1
ATOM 791 O O . ASP A 1 100 ? 11.073 6.191 -24.401 1.00 65.88 100 ASP A O 1
ATOM 795 N N . TYR A 1 101 ? 9.100 5.406 -23.680 1.00 70.81 101 TYR A N 1
ATOM 796 C CA . TYR A 1 101 ? 9.640 4.405 -22.743 1.00 70.81 101 TYR A CA 1
ATOM 797 C C . TYR A 1 101 ? 10.386 3.232 -23.421 1.00 70.81 101 TYR A C 1
ATOM 799 O O . TYR A 1 101 ? 10.860 2.325 -22.739 1.00 70.81 101 TYR A O 1
ATOM 807 N N . GLU A 1 102 ? 10.473 3.219 -24.755 1.00 70.06 102 GLU A N 1
ATOM 808 C CA . GLU A 1 102 ? 11.232 2.234 -25.547 1.00 70.06 102 GLU A CA 1
ATOM 809 C C . GLU A 1 102 ? 12.751 2.454 -25.467 1.00 70.06 102 GLU A C 1
ATOM 811 O O . GLU A 1 102 ? 13.530 1.570 -25.808 1.00 70.06 102 GLU A O 1
ATOM 816 N N . THR A 1 103 ? 13.183 3.633 -25.014 1.00 74.31 103 THR A N 1
ATOM 817 C CA . THR A 1 103 ? 14.606 4.000 -24.944 1.00 74.31 103 THR A CA 1
ATOM 818 C C . THR A 1 103 ? 15.321 3.469 -23.702 1.00 74.31 103 THR A C 1
ATOM 820 O O . THR A 1 103 ? 16.547 3.508 -23.657 1.00 74.31 103 THR A O 1
ATOM 823 N N . VAL A 1 104 ? 14.579 2.960 -22.713 1.00 77.94 104 VAL A N 1
ATOM 824 C CA . VAL A 1 104 ? 15.123 2.497 -21.431 1.00 77.94 104 VAL A CA 1
ATOM 825 C C . VAL A 1 104 ? 15.234 0.976 -21.437 1.00 77.94 104 VAL A C 1
ATOM 827 O O . VAL A 1 104 ? 14.220 0.271 -21.481 1.00 77.94 104 VAL A O 1
ATOM 830 N N . SER A 1 105 ? 16.462 0.459 -21.401 1.00 86.31 105 SER A N 1
ATOM 831 C CA . SER A 1 105 ? 16.718 -0.979 -21.484 1.00 86.31 105 SER A CA 1
ATOM 832 C C . SER A 1 105 ? 16.549 -1.667 -20.132 1.00 86.31 105 SER A C 1
ATOM 834 O O . SER A 1 105 ? 16.839 -1.101 -19.080 1.00 86.31 105 SER A O 1
ATOM 836 N N . ARG A 1 106 ? 16.146 -2.943 -20.141 1.00 87.50 106 ARG A N 1
ATOM 837 C CA . ARG A 1 106 ? 15.986 -3.759 -18.923 1.00 87.50 106 ARG A CA 1
ATOM 838 C C . ARG A 1 106 ? 17.163 -3.664 -17.950 1.00 87.50 106 ARG A C 1
ATOM 840 O O . ARG A 1 106 ? 16.939 -3.585 -16.746 1.00 87.50 106 ARG A O 1
ATOM 847 N N . ASN A 1 107 ? 18.394 -3.693 -18.453 1.00 87.62 107 ASN A N 1
ATOM 848 C CA . ASN A 1 107 ? 19.587 -3.708 -17.606 1.00 87.62 107 ASN A CA 1
ATOM 849 C C . ASN A 1 107 ? 19.756 -2.415 -16.796 1.00 87.62 107 ASN A C 1
ATOM 851 O O . ASN A 1 107 ? 20.387 -2.450 -15.747 1.00 87.62 107 ASN A O 1
ATOM 855 N N . GLU A 1 108 ? 19.191 -1.304 -17.267 1.00 86.44 108 GLU A N 1
ATOM 856 C CA . GLU A 1 108 ? 19.284 0.005 -16.613 1.00 86.44 108 GLU A CA 1
ATOM 857 C C . GLU A 1 108 ? 18.240 0.174 -15.502 1.00 86.44 108 GLU A C 1
ATOM 859 O O . GLU A 1 108 ? 18.499 0.855 -14.516 1.00 86.44 108 GLU A O 1
ATOM 864 N N . ILE A 1 109 ? 17.074 -0.469 -15.633 1.00 88.94 109 ILE A N 1
ATOM 865 C CA . ILE A 1 109 ? 15.922 -0.270 -14.731 1.00 88.94 109 ILE A CA 1
ATOM 866 C C . ILE A 1 109 ? 15.570 -1.471 -13.856 1.00 88.94 109 ILE A C 1
ATOM 868 O O . ILE A 1 109 ? 14.761 -1.333 -12.943 1.00 88.94 109 ILE A O 1
ATOM 872 N N . LEU A 1 110 ? 16.159 -2.647 -14.090 1.00 93.56 110 LEU A N 1
ATOM 873 C CA . LEU A 1 110 ? 15.815 -3.855 -13.336 1.00 93.56 110 LEU A CA 1
ATOM 874 C C . LEU A 1 110 ? 16.064 -3.699 -11.829 1.00 93.56 110 LEU A C 1
ATOM 876 O O . LEU A 1 110 ? 15.164 -3.979 -11.040 1.00 93.56 110 LEU A O 1
ATOM 880 N N . GLU A 1 111 ? 17.265 -3.273 -11.437 1.00 94.38 111 GLU A N 1
ATOM 881 C CA . GLU A 1 111 ? 17.628 -3.093 -10.026 1.00 94.38 111 GLU A CA 1
ATOM 882 C C . GLU A 1 111 ? 16.770 -1.998 -9.353 1.00 94.38 111 GLU A C 1
ATOM 884 O O . GLU A 1 111 ? 16.077 -2.334 -8.387 1.00 94.38 111 GLU A O 1
ATOM 889 N N . PRO A 1 112 ? 16.648 -0.772 -9.912 1.00 93.75 112 PRO A N 1
ATOM 890 C CA . PRO A 1 112 ? 15.748 0.255 -9.373 1.00 93.75 112 PRO A CA 1
ATOM 891 C C . PRO A 1 112 ? 14.291 -0.201 -9.212 1.00 93.75 112 PRO A C 1
ATOM 893 O O . PRO A 1 112 ? 13.619 0.130 -8.231 1.00 93.75 112 PRO A O 1
ATOM 896 N N . PHE A 1 113 ? 13.773 -0.996 -10.152 1.00 95.31 113 PHE A N 1
ATOM 897 C CA . PHE A 1 113 ? 12.403 -1.507 -10.082 1.00 95.31 113 PHE A CA 1
ATOM 898 C C . PHE A 1 113 ? 12.233 -2.558 -8.985 1.00 95.31 113 PHE A C 1
ATOM 900 O O . PHE A 1 113 ? 11.206 -2.575 -8.299 1.00 95.31 113 PHE A O 1
ATOM 907 N N . VAL A 1 114 ? 13.215 -3.443 -8.804 1.00 96.31 114 VAL A N 1
ATOM 908 C CA . VAL A 1 114 ? 13.193 -4.439 -7.727 1.00 96.31 114 VAL A CA 1
ATOM 909 C C . VAL A 1 114 ? 13.250 -3.755 -6.362 1.00 96.31 114 VAL A C 1
ATOM 911 O O . VAL A 1 114 ? 12.487 -4.141 -5.471 1.00 96.31 114 VAL A O 1
ATOM 914 N N . ASP A 1 115 ? 14.071 -2.719 -6.210 1.00 96.31 115 ASP A N 1
ATOM 915 C CA . ASP A 1 115 ? 14.150 -1.930 -4.978 1.00 96.31 115 ASP A CA 1
ATOM 916 C C . ASP A 1 115 ? 12.840 -1.196 -4.697 1.00 96.31 115 ASP A C 1
ATOM 918 O O . ASP A 1 115 ? 12.258 -1.370 -3.625 1.00 96.31 115 ASP A O 1
ATOM 922 N N . THR A 1 116 ? 12.274 -0.535 -5.709 1.00 96.25 116 THR A N 1
ATOM 923 C CA . THR A 1 116 ? 10.948 0.099 -5.631 1.00 96.25 116 THR A CA 1
ATOM 924 C C . THR A 1 116 ? 9.872 -0.887 -5.155 1.00 96.25 116 THR A C 1
ATOM 926 O O . THR A 1 116 ? 9.046 -0.574 -4.295 1.00 96.25 116 THR A O 1
ATOM 929 N N . LEU A 1 117 ? 9.869 -2.119 -5.675 1.00 97.44 117 LEU A N 1
ATOM 930 C CA . LEU A 1 117 ? 8.932 -3.160 -5.244 1.00 97.44 117 LEU A CA 1
ATOM 931 C C . LEU A 1 117 ? 9.163 -3.607 -3.794 1.00 97.44 117 LEU A C 1
ATOM 933 O O . LEU A 1 117 ? 8.193 -3.882 -3.078 1.00 97.44 117 LEU A O 1
ATOM 937 N N . ASN A 1 118 ? 10.422 -3.713 -3.363 1.00 97.38 118 ASN A N 1
ATOM 938 C CA . ASN A 1 118 ? 10.769 -4.070 -1.988 1.00 97.38 118 ASN A CA 1
ATOM 939 C C . ASN A 1 118 ? 10.313 -2.981 -1.009 1.00 97.38 118 ASN A C 1
ATOM 941 O O . ASN A 1 118 ? 9.710 -3.310 0.018 1.00 97.38 118 ASN A O 1
ATOM 945 N N . ASP A 1 119 ? 10.513 -1.712 -1.356 1.00 96.94 119 ASP A N 1
ATOM 946 C CA . ASP A 1 119 ? 10.094 -0.562 -0.555 1.00 96.94 119 ASP A CA 1
ATOM 947 C C . ASP A 1 119 ? 8.574 -0.495 -0.421 1.00 96.94 119 ASP A C 1
ATOM 949 O O . ASP A 1 119 ? 8.046 -0.424 0.693 1.00 96.94 119 ASP A O 1
ATOM 953 N N . LEU A 1 120 ? 7.845 -0.662 -1.530 1.00 96.50 120 LEU A N 1
ATOM 954 C CA . LEU A 1 120 ? 6.384 -0.768 -1.509 1.00 96.50 120 LEU A CA 1
ATOM 955 C C . LEU A 1 120 ? 5.912 -1.928 -0.618 1.00 96.50 120 LEU A C 1
ATOM 957 O O . LEU A 1 120 ? 4.932 -1.803 0.123 1.00 96.50 120 LEU A O 1
ATOM 961 N N . ALA A 1 121 ? 6.602 -3.071 -0.649 1.00 96.88 121 ALA A N 1
ATOM 962 C CA . ALA A 1 121 ? 6.265 -4.205 0.205 1.00 96.88 121 ALA A CA 1
ATOM 963 C C . ALA A 1 121 ? 6.536 -3.921 1.693 1.00 96.88 121 ALA A C 1
ATOM 965 O O . ALA A 1 121 ? 5.773 -4.385 2.548 1.00 96.88 121 ALA A O 1
ATOM 966 N N . LEU A 1 122 ? 7.606 -3.191 2.021 1.00 96.56 122 LEU A N 1
ATOM 967 C CA . LEU A 1 122 ? 7.910 -2.759 3.387 1.00 96.56 122 LEU A CA 1
ATOM 968 C C . LEU A 1 122 ? 6.873 -1.759 3.900 1.00 96.56 122 LEU A C 1
ATOM 970 O O . LEU A 1 122 ? 6.367 -1.940 5.008 1.00 96.56 122 LEU A O 1
ATOM 974 N N . GLU A 1 123 ? 6.481 -0.786 3.081 1.00 95.50 123 GLU A N 1
ATOM 975 C CA . GLU A 1 123 ? 5.441 0.191 3.413 1.00 95.50 123 GLU A CA 1
ATOM 976 C C . GLU A 1 123 ? 4.094 -0.487 3.710 1.00 95.50 123 GLU A C 1
ATOM 978 O O . GLU A 1 123 ? 3.441 -0.222 4.721 1.00 95.50 123 GLU A O 1
ATOM 983 N N . ILE A 1 124 ? 3.685 -1.449 2.878 1.00 94.44 124 ILE A N 1
ATOM 984 C CA . ILE A 1 124 ? 2.438 -2.191 3.105 1.00 94.44 124 ILE A CA 1
ATOM 985 C C . ILE A 1 124 ? 2.498 -2.996 4.413 1.00 94.44 124 ILE A C 1
ATOM 987 O O . ILE A 1 124 ? 1.487 -3.123 5.112 1.00 94.44 124 ILE A O 1
ATOM 991 N N . LYS A 1 125 ? 3.671 -3.536 4.777 1.00 93.56 125 LYS A N 1
ATOM 992 C CA . LYS A 1 125 ? 3.867 -4.259 6.046 1.00 93.56 125 LYS A CA 1
ATOM 993 C C . LYS A 1 125 ? 3.826 -3.322 7.255 1.00 93.56 125 LYS A C 1
ATOM 995 O O . LYS A 1 125 ? 3.303 -3.729 8.293 1.00 93.56 125 LYS A O 1
ATOM 1000 N N . SER A 1 126 ? 4.355 -2.105 7.137 1.00 93.50 126 SER A N 1
ATOM 1001 C CA . SER A 1 126 ? 4.400 -1.123 8.228 1.00 93.50 126 SER A CA 1
ATOM 1002 C C . SER A 1 126 ? 3.094 -0.341 8.401 1.00 93.50 126 SER A C 1
ATOM 1004 O O . SER A 1 126 ? 2.851 0.175 9.490 1.00 93.50 126 SER A O 1
ATOM 1006 N N . CYS A 1 127 ? 2.208 -0.339 7.399 1.00 93.06 127 CYS A N 1
ATOM 1007 C CA . CYS A 1 127 ? 0.950 0.415 7.385 1.00 93.06 127 CYS A CA 1
ATOM 1008 C C . CYS A 1 127 ? 0.114 0.298 8.677 1.00 93.06 127 CYS A C 1
ATOM 1010 O O . CYS A 1 127 ? -0.367 1.305 9.193 1.00 93.06 127 CYS A O 1
ATOM 1012 N N . LEU A 1 128 ? -0.044 -0.907 9.247 1.00 91.56 128 LEU A N 1
ATOM 1013 C CA . LEU A 1 128 ? -0.808 -1.072 10.495 1.00 91.56 128 LEU A CA 1
ATOM 1014 C C . LEU A 1 128 ? -0.112 -0.457 11.711 1.00 91.56 128 LEU A C 1
ATOM 1016 O O . LEU A 1 128 ? -0.802 0.042 12.595 1.00 91.56 128 LEU A O 1
ATOM 1020 N N . THR A 1 129 ? 1.219 -0.497 11.756 1.00 93.06 129 THR A N 1
ATOM 1021 C CA . THR A 1 129 ? 2.002 0.124 12.829 1.00 93.06 129 THR A CA 1
ATOM 1022 C C . THR A 1 129 ? 1.848 1.636 12.768 1.00 93.06 129 THR A C 1
ATOM 1024 O O . THR A 1 129 ? 1.418 2.227 13.752 1.00 93.06 129 THR A O 1
ATOM 1027 N N . SER A 1 130 ? 2.066 2.235 11.591 1.00 94.38 130 SER A N 1
ATOM 1028 C CA . SER A 1 130 ? 1.894 3.677 11.376 1.00 94.38 130 SER A CA 1
ATOM 1029 C C . SER A 1 130 ? 0.473 4.138 11.704 1.00 94.38 130 SER A C 1
ATOM 1031 O O . SER A 1 130 ? 0.279 5.157 12.358 1.00 94.38 130 SER A O 1
ATOM 1033 N N . LEU A 1 131 ? -0.534 3.349 11.312 1.00 95.25 131 LEU A N 1
ATOM 1034 C CA . LEU A 1 131 ? -1.926 3.602 11.677 1.00 95.25 131 LEU A CA 1
ATOM 1035 C C . LEU A 1 131 ? -2.139 3.530 13.198 1.00 95.25 131 LEU A C 1
ATOM 1037 O O . LEU A 1 131 ? -2.850 4.354 13.760 1.00 95.25 131 LEU A O 1
ATOM 1041 N N . GLY A 1 132 ? -1.541 2.546 13.870 1.00 94.94 132 GLY A N 1
ATOM 1042 C CA . GLY A 1 132 ? -1.606 2.413 15.322 1.00 94.94 132 GLY A CA 1
ATOM 1043 C C . GLY A 1 132 ? -1.016 3.620 16.046 1.00 94.94 132 GLY A C 1
ATOM 1044 O O . GLY A 1 132 ? -1.647 4.123 16.970 1.00 94.94 132 GLY A O 1
ATOM 1045 N N . ASP A 1 133 ? 0.135 4.118 15.604 1.00 95.56 133 ASP A N 1
ATOM 1046 C CA . ASP A 1 133 ? 0.784 5.277 16.224 1.00 95.56 133 ASP A CA 1
ATOM 1047 C C . ASP A 1 133 ? -0.076 6.547 16.086 1.00 95.56 133 ASP A C 1
ATOM 1049 O O . ASP A 1 133 ? -0.265 7.263 17.069 1.00 95.56 133 ASP A O 1
ATOM 1053 N N . LEU A 1 134 ? -0.720 6.746 14.926 1.00 96.56 134 LEU A N 1
ATOM 1054 C CA . LEU A 1 134 ? -1.680 7.839 14.698 1.00 96.56 134 LEU A CA 1
ATOM 1055 C C . LEU A 1 134 ? -2.888 7.797 15.647 1.00 96.56 134 LEU A C 1
ATOM 1057 O O . LEU A 1 134 ? -3.524 8.820 15.882 1.00 96.56 134 LEU A O 1
ATOM 1061 N N . SER A 1 135 ? -3.231 6.638 16.219 1.00 96.62 135 SER A N 1
ATOM 1062 C CA . SER A 1 135 ? -4.401 6.524 17.103 1.00 96.62 135 SER A CA 1
ATOM 1063 C C . SER A 1 135 ? -4.332 7.414 18.342 1.00 96.62 135 SER A C 1
ATOM 1065 O O . SER A 1 135 ? -5.373 7.790 18.876 1.00 96.62 135 SER A O 1
ATOM 1067 N N . LEU A 1 136 ? -3.130 7.783 18.788 1.00 96.25 136 LEU A N 1
ATOM 1068 C CA . LEU A 1 136 ? -2.933 8.586 19.995 1.00 96.25 136 LEU A CA 1
ATOM 1069 C C . LEU A 1 136 ? -3.310 10.058 19.822 1.00 96.25 136 LEU A C 1
ATOM 1071 O O . LEU A 1 136 ? -3.580 10.717 20.831 1.00 96.25 136 LEU A O 1
ATOM 1075 N N . ASP A 1 137 ? -3.366 10.521 18.574 1.00 97.31 137 ASP A N 1
ATOM 1076 C CA . ASP A 1 137 ? -3.746 11.885 18.207 1.00 97.31 137 ASP A CA 1
ATOM 1077 C C . ASP A 1 137 ? -5.266 12.046 18.082 1.00 97.31 137 ASP A C 1
ATOM 1079 O O . ASP A 1 137 ? -5.780 13.146 18.253 1.00 97.31 137 ASP A O 1
ATOM 1083 N N . PHE A 1 138 ? -5.987 10.953 17.803 1.00 96.19 138 PHE A N 1
ATOM 1084 C CA . PHE A 1 138 ? -7.432 10.973 17.540 1.00 96.19 138 PHE A CA 1
ATOM 1085 C C . PHE A 1 138 ? -8.282 10.311 18.623 1.00 96.19 138 PHE A C 1
ATOM 1087 O O . PHE A 1 138 ? -9.493 10.498 18.615 1.00 96.19 138 PHE A O 1
ATOM 1094 N N . ILE A 1 139 ? -7.685 9.491 19.494 1.00 95.75 139 ILE A N 1
ATOM 1095 C CA . ILE A 1 139 ? -8.402 8.811 20.575 1.00 95.75 139 ILE A CA 1
ATOM 1096 C C . ILE A 1 139 ? -7.961 9.381 21.911 1.00 95.75 139 ILE A C 1
ATOM 1098 O O . ILE A 1 139 ? -6.801 9.255 22.334 1.00 95.75 139 ILE A O 1
ATOM 1102 N N . HIS A 1 140 ? -8.933 9.923 22.626 1.00 95.75 140 HIS A N 1
ATOM 1103 C CA . HIS A 1 140 ? -8.758 10.444 23.968 1.00 95.75 140 HIS A CA 1
ATOM 1104 C C . HIS A 1 140 ? -9.549 9.620 24.990 1.00 95.75 140 HIS A C 1
ATOM 1106 O O . HIS A 1 140 ? -10.382 8.775 24.655 1.00 95.75 140 HIS A O 1
ATOM 1112 N N . SER A 1 141 ? -9.219 9.799 26.269 1.00 94.25 141 SER A N 1
ATOM 1113 C CA . SER A 1 141 ? -9.959 9.129 27.341 1.00 94.25 141 SER A CA 1
ATOM 1114 C C . SER A 1 1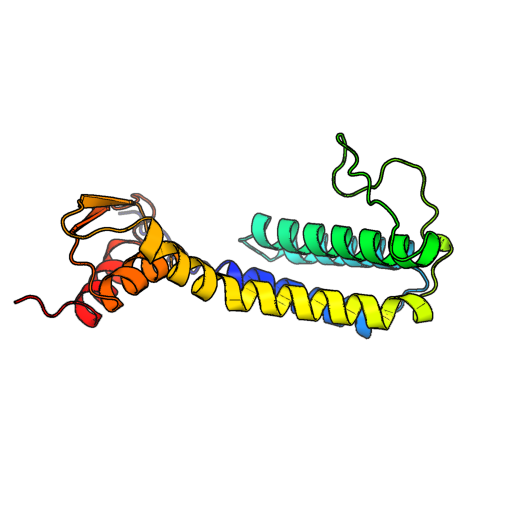41 ? -11.378 9.695 27.454 1.00 94.25 141 SER A C 1
ATOM 1116 O O . SER A 1 141 ? -11.620 10.846 27.107 1.00 94.25 141 SER A O 1
ATOM 1118 N N . ASP A 1 142 ? -12.297 8.874 27.955 1.00 94.56 142 ASP A N 1
ATOM 1119 C CA . ASP A 1 142 ? -13.717 9.163 28.176 1.00 94.56 142 ASP A CA 1
ATOM 1120 C C . ASP A 1 142 ? -14.546 9.423 26.904 1.00 94.56 142 ASP A C 1
ATOM 1122 O O . ASP A 1 142 ? -15.722 9.782 26.980 1.00 94.56 142 ASP A O 1
ATOM 1126 N N . GLU A 1 143 ? -13.982 9.148 25.726 1.00 94.44 143 GLU A N 1
ATOM 1127 C CA . GLU A 1 143 ? -14.707 9.196 24.458 1.00 94.44 143 GLU A CA 1
ATOM 1128 C C . GLU A 1 143 ? -15.639 7.991 24.261 1.00 94.44 143 GLU A C 1
ATOM 1130 O O . GLU A 1 143 ? -15.404 6.877 24.750 1.00 94.44 143 GLU A O 1
ATOM 1135 N N . LEU A 1 144 ? -16.702 8.218 23.485 1.00 93.44 144 LEU A N 1
ATOM 1136 C CA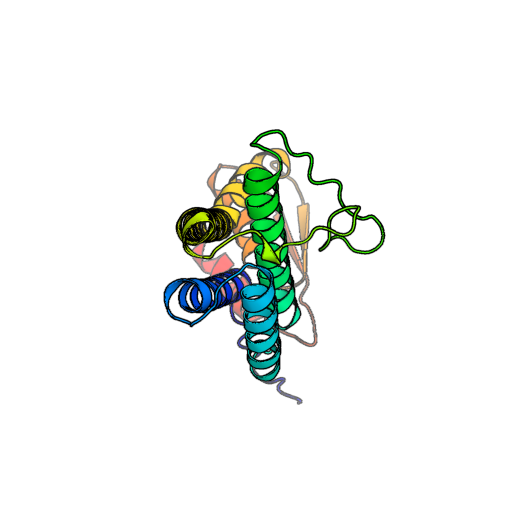 . LEU A 1 144 ? -17.598 7.182 22.986 1.00 93.44 144 LEU A CA 1
ATOM 1137 C C . LEU A 1 144 ? -17.442 7.069 21.470 1.00 93.44 144 LEU A C 1
ATOM 1139 O O . LEU A 1 144 ? -17.923 7.915 20.719 1.00 93.44 144 LEU A O 1
ATOM 1143 N N . ILE A 1 145 ? -16.790 6.000 21.024 1.00 93.81 145 ILE A N 1
ATOM 1144 C CA . ILE A 1 145 ? -16.500 5.752 19.612 1.00 93.81 145 ILE A CA 1
ATOM 1145 C C . ILE A 1 145 ? -17.506 4.743 19.066 1.00 93.81 145 ILE A C 1
ATOM 1147 O O . ILE A 1 145 ? -17.736 3.697 19.667 1.00 93.81 145 ILE A O 1
ATOM 1151 N N . MET A 1 146 ? -18.083 5.017 17.900 1.00 92.00 146 MET A N 1
ATOM 1152 C CA . MET A 1 146 ? -18.942 4.068 17.194 1.00 92.00 146 MET A CA 1
ATOM 1153 C C . MET A 1 146 ? -18.229 3.537 15.951 1.00 92.00 146 MET A C 1
ATOM 1155 O O . MET A 1 146 ? -17.651 4.297 15.179 1.00 92.00 146 MET A O 1
ATOM 1159 N N . THR A 1 147 ? -18.287 2.227 15.734 1.00 89.50 147 THR A N 1
ATOM 1160 C CA . THR A 1 147 ? -17.813 1.581 14.507 1.00 89.50 147 THR A CA 1
ATOM 1161 C C . THR A 1 147 ? -18.839 0.574 14.008 1.00 89.50 147 THR A C 1
ATOM 1163 O O . THR A 1 147 ? -19.731 0.162 14.749 1.00 89.50 147 THR A O 1
ATOM 1166 N N . SER A 1 148 ? -18.725 0.176 12.746 1.00 86.25 148 SER A N 1
ATOM 1167 C CA . SER A 1 148 ? -19.583 -0.833 12.144 1.00 86.25 148 SER A CA 1
ATOM 1168 C C . SER A 1 148 ? -18.742 -1.864 11.411 1.00 86.25 148 SER A C 1
ATOM 1170 O O . SER A 1 148 ? -17.720 -1.536 10.803 1.00 86.25 148 SER A O 1
ATOM 1172 N N . GLY A 1 149 ? -19.160 -3.123 11.475 1.00 81.38 149 GLY A N 1
ATOM 1173 C CA . GLY A 1 149 ? -18.459 -4.187 10.772 1.00 81.38 149 GLY A CA 1
ATOM 1174 C C . GLY A 1 149 ? -17.224 -4.694 11.511 1.00 81.38 149 GLY A C 1
ATOM 1175 O O . GLY A 1 149 ? -16.951 -4.356 12.662 1.00 81.38 149 GLY A O 1
ATOM 1176 N N . TYR A 1 150 ? -16.451 -5.534 10.820 1.00 81.75 150 TYR A N 1
ATOM 1177 C CA . TYR A 1 150 ? -15.129 -5.952 11.271 1.00 81.75 150 TYR A CA 1
ATOM 1178 C C . TYR A 1 150 ? -14.057 -5.429 10.317 1.00 81.75 150 TYR A C 1
ATOM 1180 O O . TYR A 1 150 ? -14.013 -5.807 9.147 1.00 81.75 150 TYR A O 1
ATOM 1188 N N . SER A 1 151 ? -13.139 -4.622 10.848 1.00 85.38 151 SER A N 1
ATOM 1189 C CA . SER A 1 151 ? -11.928 -4.193 10.154 1.00 85.38 151 SER A CA 1
ATOM 1190 C C . SER A 1 151 ? -10.711 -4.457 11.031 1.00 85.38 151 SER A C 1
ATOM 1192 O O . SER A 1 151 ? -10.626 -3.987 12.166 1.00 85.38 151 SER A O 1
ATOM 1194 N N . LYS A 1 152 ? -9.734 -5.196 10.491 1.00 85.75 152 LYS A N 1
ATOM 1195 C CA . LYS A 1 152 ? -8.460 -5.454 11.177 1.00 85.75 152 LYS A CA 1
ATOM 1196 C C . LYS A 1 152 ? -7.708 -4.150 11.469 1.00 85.75 152 LYS A C 1
ATOM 1198 O O . LYS A 1 152 ? -7.072 -4.055 12.514 1.00 85.75 152 LYS A O 1
ATOM 1203 N N . ALA A 1 153 ? -7.810 -3.169 10.572 1.00 90.62 153 ALA A N 1
ATOM 1204 C CA . ALA A 1 153 ? -7.188 -1.857 10.716 1.00 90.62 153 ALA A CA 1
ATOM 1205 C C . ALA A 1 153 ? -7.824 -1.060 11.863 1.00 90.62 153 ALA A C 1
ATOM 1207 O O . ALA A 1 153 ? -7.114 -0.656 12.778 1.00 90.62 153 ALA A O 1
ATOM 1208 N N . VAL A 1 154 ? -9.158 -0.944 11.885 1.00 92.00 154 VAL A N 1
ATOM 1209 C CA . VAL A 1 154 ? -9.889 -0.258 12.971 1.00 92.00 154 VAL A CA 1
ATOM 1210 C C . VAL A 1 154 ? -9.648 -0.948 14.311 1.00 92.00 154 VAL A C 1
ATOM 1212 O O . VAL A 1 154 ? -9.369 -0.294 15.310 1.00 92.00 154 VAL A O 1
ATOM 1215 N N . HIS A 1 155 ? -9.678 -2.283 14.340 1.00 89.00 155 HIS A N 1
ATOM 1216 C CA . HIS A 1 155 ? -9.353 -3.028 15.552 1.00 89.00 155 HIS A CA 1
ATOM 1217 C C . HIS A 1 155 ? -7.926 -2.739 16.042 1.00 89.00 155 HIS A C 1
ATOM 1219 O O . HIS A 1 155 ? -7.727 -2.544 17.238 1.00 89.00 155 HIS A O 1
ATOM 1225 N N . HIS A 1 156 ? -6.935 -2.716 15.142 1.00 90.56 156 HIS A N 1
ATOM 1226 C CA . HIS A 1 156 ? -5.554 -2.392 15.502 1.00 90.56 156 HIS A CA 1
ATOM 1227 C C . HIS A 1 156 ? -5.432 -0.959 16.035 1.00 90.56 156 HIS A C 1
ATOM 1229 O O . HIS A 1 156 ? -4.810 -0.771 17.074 1.00 90.56 156 HIS A O 1
ATOM 1235 N N . PHE A 1 157 ? -6.078 0.006 15.375 1.00 94.75 157 PHE A N 1
ATOM 1236 C CA . PHE A 1 157 ? -6.117 1.420 15.755 1.00 94.75 157 PHE A CA 1
ATOM 1237 C C . PHE A 1 157 ? -6.662 1.616 17.177 1.00 94.75 157 PHE A C 1
ATOM 1239 O O . PHE A 1 157 ? -5.956 2.112 18.051 1.00 94.75 157 PHE A O 1
ATOM 1246 N N . LEU A 1 158 ? -7.870 1.110 17.455 1.00 94.31 158 LEU A N 1
ATOM 1247 C CA . LEU A 1 158 ? -8.492 1.196 18.783 1.00 94.31 158 LEU A CA 1
ATOM 1248 C C . LEU A 1 158 ? -7.656 0.459 19.842 1.00 94.31 158 LEU A C 1
ATOM 1250 O O . LEU A 1 158 ? -7.398 0.968 20.931 1.00 94.31 158 LEU A O 1
ATOM 1254 N N . ARG A 1 159 ? -7.181 -0.752 19.525 1.00 92.44 159 ARG A N 1
ATOM 1255 C CA . ARG A 1 159 ? -6.383 -1.548 20.466 1.00 92.44 159 ARG A CA 1
ATOM 1256 C C . ARG A 1 159 ? -5.046 -0.884 20.796 1.00 92.44 159 ARG A C 1
ATOM 1258 O O . ARG A 1 159 ? -4.566 -1.055 21.915 1.00 92.44 159 ARG A O 1
ATOM 1265 N N . HIS A 1 160 ? -4.429 -0.186 19.845 1.00 95.00 160 HIS A N 1
ATOM 1266 C CA . HIS A 1 160 ? -3.176 0.526 20.075 1.00 95.00 160 HIS A CA 1
ATOM 1267 C C . HIS A 1 160 ? -3.378 1.654 21.097 1.00 95.00 160 HIS A C 1
ATOM 1269 O O . HIS A 1 160 ? -2.674 1.668 22.108 1.00 95.00 160 HIS A O 1
ATOM 1275 N N . ALA A 1 161 ? -4.387 2.512 20.914 1.00 94.81 161 ALA A N 1
ATOM 1276 C CA . ALA A 1 161 ? -4.708 3.579 21.865 1.00 94.81 161 ALA A CA 1
ATOM 1277 C C . ALA A 1 161 ? -5.023 3.047 23.273 1.00 94.81 161 ALA A C 1
ATOM 1279 O O . ALA A 1 161 ? -4.481 3.543 24.263 1.00 94.81 161 ALA A O 1
ATOM 1280 N N . ALA A 1 162 ? -5.823 1.978 23.370 1.00 93.94 162 ALA A N 1
ATOM 1281 C CA . ALA A 1 162 ? -6.149 1.352 24.652 1.00 93.94 162 ALA A CA 1
ATOM 1282 C C . ALA A 1 162 ? -4.895 0.822 25.374 1.00 93.94 162 ALA A C 1
ATOM 1284 O O . ALA A 1 162 ? -4.696 1.065 26.562 1.00 93.94 162 ALA A O 1
ATOM 1285 N N . LYS A 1 163 ? -3.985 0.156 24.646 1.00 94.75 163 LYS A N 1
ATOM 1286 C CA . LYS A 1 163 ? -2.703 -0.320 25.201 1.00 94.75 163 LYS A CA 1
ATOM 1287 C C . LYS A 1 163 ? -1.795 0.805 25.697 1.00 94.75 163 LYS A C 1
ATOM 1289 O O . LYS A 1 163 ? -0.946 0.554 26.547 1.00 94.75 163 LYS A O 1
ATOM 1294 N N . LYS A 1 164 ? -1.945 2.014 25.157 1.00 95.56 164 LYS A N 1
ATOM 1295 C CA . LYS A 1 164 ? -1.193 3.211 25.555 1.00 95.56 164 LYS A CA 1
ATOM 1296 C C . LYS A 1 164 ? -1.868 3.981 26.698 1.00 95.56 164 LYS A C 1
ATOM 1298 O O . LYS A 1 164 ? -1.423 5.073 27.032 1.00 95.56 164 LYS A O 1
ATOM 1303 N N . GLY A 1 165 ? -2.899 3.403 27.320 1.00 91.81 165 GLY A N 1
ATOM 1304 C CA . GLY A 1 165 ? -3.517 3.920 28.542 1.00 91.81 165 GLY A CA 1
ATOM 1305 C C . GLY A 1 165 ? -4.728 4.824 28.319 1.00 91.81 165 GLY A C 1
ATOM 1306 O O . GLY A 1 165 ? -5.181 5.462 29.267 1.00 91.81 165 GLY A O 1
ATOM 1307 N N . ARG A 1 166 ? -5.266 4.901 27.093 1.00 94.50 166 ARG A N 1
ATOM 1308 C CA . ARG A 1 166 ? -6.536 5.596 26.840 1.00 94.50 166 ARG A CA 1
ATOM 1309 C C . ARG A 1 166 ? -7.700 4.713 27.284 1.00 94.50 166 ARG A C 1
ATOM 1311 O O . ARG A 1 166 ? -7.833 3.588 26.809 1.00 94.50 166 ARG A O 1
ATOM 1318 N N . ASN A 1 167 ? -8.560 5.245 28.147 1.00 92.81 167 ASN A N 1
ATOM 1319 C CA . ASN A 1 167 ? -9.775 4.565 28.595 1.00 92.81 167 ASN A CA 1
ATOM 1320 C C . ASN A 1 167 ? -10.971 5.166 27.863 1.00 92.81 167 ASN A C 1
ATOM 1322 O O . ASN A 1 167 ? -11.330 6.301 28.135 1.00 92.81 167 ASN A O 1
ATOM 1326 N N . PHE A 1 168 ? -11.583 4.432 26.942 1.00 93.44 168 PHE A N 1
ATOM 1327 C CA . PHE A 1 168 ? -12.708 4.908 26.132 1.00 93.44 168 PHE A CA 1
ATOM 1328 C C . PHE A 1 168 ? -13.697 3.769 25.887 1.00 93.44 168 PHE A C 1
ATOM 1330 O O . PHE A 1 168 ? -13.394 2.593 26.106 1.00 93.44 168 PHE A O 1
ATOM 1337 N N . LYS A 1 169 ? -14.904 4.114 25.441 1.00 92.31 169 LYS A N 1
ATOM 1338 C CA . LYS A 1 169 ? -15.975 3.153 25.159 1.00 92.31 169 LYS A CA 1
ATOM 1339 C C . LYS A 1 169 ? -16.147 2.999 23.656 1.00 92.31 169 LYS A C 1
ATOM 1341 O O . LYS A 1 169 ? -16.057 3.973 22.914 1.00 92.31 169 LYS A O 1
ATOM 1346 N N . VAL A 1 170 ? -16.433 1.776 23.211 1.00 91.69 170 VAL A N 1
ATOM 1347 C CA . VAL A 1 170 ? -16.667 1.476 21.794 1.00 91.69 170 VAL A CA 1
ATOM 1348 C C . VAL A 1 170 ? -18.023 0.805 21.617 1.00 91.69 170 VAL A C 1
ATOM 1350 O O . VAL A 1 170 ? -18.277 -0.246 22.202 1.00 91.69 170 VAL A O 1
ATOM 1353 N N . ILE A 1 171 ? -18.873 1.393 20.780 1.00 89.25 171 ILE A N 1
ATOM 1354 C CA . ILE A 1 171 ? -20.103 0.782 20.274 1.00 89.25 171 ILE A CA 1
ATOM 1355 C C . ILE A 1 171 ? -19.782 0.134 18.930 1.00 89.25 171 ILE A C 1
ATOM 1357 O O . ILE A 1 171 ? -19.220 0.776 18.042 1.00 89.25 171 ILE A O 1
ATOM 1361 N N . ILE A 1 172 ? -20.143 -1.140 18.774 1.00 86.19 172 ILE A N 1
ATOM 1362 C CA . ILE A 1 172 ? -19.894 -1.900 17.548 1.00 86.19 172 ILE A CA 1
ATOM 1363 C C . ILE A 1 172 ? -21.234 -2.301 16.941 1.00 86.19 172 ILE A C 1
ATOM 1365 O O . ILE A 1 172 ? -21.910 -3.198 17.441 1.00 86.19 172 ILE A O 1
ATOM 1369 N N . CYS A 1 173 ? -21.603 -1.636 15.852 1.00 85.56 173 CYS A N 1
ATOM 1370 C CA . CYS A 1 173 ? -22.803 -1.929 15.083 1.00 85.56 173 CYS A CA 1
ATOM 1371 C C . CYS A 1 173 ? -22.541 -3.105 14.132 1.00 85.56 173 CYS A C 1
ATOM 1373 O O . CYS A 1 173 ? -21.606 -3.078 13.324 1.00 85.56 173 CYS A O 1
ATOM 1375 N N . GLU A 1 174 ? -23.369 -4.143 14.196 1.00 80.38 174 GLU A N 1
ATOM 1376 C CA . GLU A 1 174 ? -23.280 -5.262 13.258 1.00 80.38 174 GLU A CA 1
ATOM 1377 C C . GLU A 1 174 ? -23.622 -4.843 11.816 1.00 80.38 174 GLU A C 1
ATOM 1379 O O . GLU A 1 174 ? -24.416 -3.932 11.591 1.00 80.38 174 GLU A O 1
ATOM 1384 N N . CYS A 1 175 ? -23.013 -5.507 10.829 1.00 74.56 175 CYS A N 1
ATOM 1385 C CA . CYS A 1 175 ? -23.268 -5.265 9.404 1.00 74.56 175 CYS A CA 1
ATOM 1386 C C . CYS A 1 175 ? -24.113 -6.388 8.794 1.00 74.56 175 CYS A C 1
ATOM 1388 O O . CYS A 1 175 ? -23.633 -7.121 7.932 1.00 74.56 175 CYS A O 1
ATOM 1390 N N . TYR A 1 176 ? -25.364 -6.543 9.226 1.00 74.44 176 TYR A N 1
ATOM 1391 C CA . TYR A 1 176 ? -26.286 -7.459 8.548 1.00 74.44 176 TYR A CA 1
ATOM 1392 C C . TYR A 1 176 ? -26.450 -7.055 7.061 1.00 74.44 176 TYR A C 1
ATOM 1394 O O . TYR A 1 176 ? -26.609 -5.861 6.792 1.00 74.44 176 TYR A O 1
ATOM 1402 N N . PRO A 1 177 ? -26.422 -7.995 6.085 1.00 71.44 177 PRO A N 1
ATOM 1403 C CA . PRO A 1 177 ? -26.480 -9.462 6.219 1.00 71.44 177 PRO A CA 1
ATOM 1404 C C . PRO A 1 177 ? -25.131 -10.186 6.399 1.00 71.44 177 PRO A C 1
ATOM 1406 O O . PRO A 1 177 ? -25.107 -11.385 6.687 1.00 71.44 177 PRO A O 1
ATOM 1409 N N . ASP A 1 178 ? -24.008 -9.486 6.257 1.00 63.81 178 ASP A N 1
ATOM 1410 C CA . ASP A 1 178 ? -22.663 -10.054 6.355 1.00 63.81 178 ASP A CA 1
ATOM 1411 C C . ASP A 1 178 ? -22.199 -10.084 7.828 1.00 63.81 178 ASP A C 1
ATOM 1413 O O . ASP A 1 178 ? -21.388 -9.279 8.289 1.00 63.81 178 ASP A O 1
ATOM 1417 N N . ASN A 1 179 ? -22.716 -11.051 8.598 1.00 54.62 179 ASN A N 1
ATOM 1418 C CA . ASN A 1 179 ? -22.527 -11.208 10.055 1.00 54.62 179 ASN A CA 1
ATOM 1419 C C . ASN A 1 179 ? -21.100 -11.610 10.513 1.00 54.62 179 ASN A C 1
ATOM 1421 O O . ASN A 1 179 ? -20.918 -12.282 11.530 1.00 54.62 179 ASN A O 1
ATOM 1425 N N . LEU A 1 180 ? -20.047 -11.171 9.819 1.00 55.62 180 LEU A N 1
ATOM 1426 C CA . LEU A 1 180 ? -18.640 -11.379 10.206 1.00 55.62 180 LEU A CA 1
ATOM 1427 C C . LEU A 1 180 ? -18.269 -10.727 11.557 1.00 55.62 180 LEU A C 1
ATOM 1429 O O . LEU A 1 180 ? -17.217 -11.033 12.124 1.00 55.62 180 LEU A O 1
ATOM 1433 N N . VAL A 1 181 ? -19.125 -9.834 12.064 1.00 53.62 181 VAL A N 1
ATOM 1434 C CA . VAL A 1 181 ? -18.888 -8.964 13.224 1.00 53.62 181 VAL A CA 1
ATOM 1435 C C . VAL A 1 181 ? -18.985 -9.720 14.549 1.00 53.62 181 VAL A C 1
ATOM 1437 O O . VAL A 1 181 ? -18.048 -9.661 15.339 1.00 53.62 181 VAL A O 1
ATOM 1440 N N . ILE A 1 182 ? -20.058 -10.481 14.790 1.00 52.97 182 ILE A N 1
ATOM 1441 C CA . ILE A 1 182 ? -20.367 -10.990 16.140 1.00 52.97 182 ILE A CA 1
ATOM 1442 C C . ILE A 1 182 ? -19.309 -11.988 16.636 1.00 52.97 182 ILE A C 1
ATOM 1444 O O . ILE A 1 182 ? -18.762 -11.821 17.722 1.00 52.97 182 ILE A O 1
ATOM 1448 N N . SER A 1 183 ? -18.945 -12.997 15.837 1.00 53.94 183 SER A N 1
ATOM 1449 C CA . SER A 1 183 ? -17.996 -14.031 16.288 1.00 53.94 183 SER A CA 1
ATOM 1450 C C . SER A 1 183 ? -16.572 -13.486 16.494 1.00 53.94 183 SER A C 1
ATOM 1452 O O . SER A 1 183 ? -15.890 -13.855 17.452 1.00 53.94 183 SER A O 1
ATOM 1454 N N . ARG A 1 184 ? -16.116 -12.566 15.630 1.00 54.81 184 ARG A N 1
ATOM 1455 C CA . ARG A 1 184 ? -14.746 -12.026 15.687 1.00 54.81 184 ARG A CA 1
ATOM 1456 C C . ARG A 1 184 ? -14.580 -10.921 16.723 1.00 54.81 184 ARG A C 1
ATOM 1458 O O . ARG A 1 184 ? -13.530 -10.858 17.357 1.00 54.81 184 ARG A O 1
ATOM 1465 N N . VAL A 1 185 ? -15.595 -10.081 16.918 1.00 53.88 185 VAL A N 1
ATOM 1466 C CA . VAL A 1 185 ? -15.579 -9.014 17.928 1.00 53.88 185 VAL A CA 1
ATOM 1467 C C . VAL A 1 185 ? -15.656 -9.599 19.335 1.00 53.88 185 VAL A C 1
ATOM 1469 O O . VAL A 1 185 ? -14.836 -9.231 20.172 1.00 53.88 185 VAL A O 1
ATOM 1472 N N . VAL A 1 186 ? -16.540 -10.576 19.577 1.00 53.22 186 VAL A N 1
ATOM 1473 C CA . VAL A 1 186 ? -16.636 -11.261 20.880 1.00 53.22 186 VAL A CA 1
ATOM 1474 C C . VAL A 1 186 ? -15.316 -11.958 21.231 1.00 53.22 186 VAL A C 1
ATOM 1476 O O . VAL A 1 186 ? -14.804 -11.781 22.333 1.00 53.22 186 VAL A O 1
ATOM 1479 N N . HIS A 1 187 ? -14.684 -12.660 20.282 1.00 50.84 187 HIS A N 1
ATOM 1480 C CA . HIS A 1 187 ? -13.384 -13.311 20.514 1.00 50.84 187 HIS A CA 1
ATOM 1481 C C . HIS A 1 187 ? -12.239 -12.329 20.816 1.00 50.84 187 HIS A C 1
ATOM 1483 O O . HIS A 1 187 ? -11.286 -12.677 21.513 1.00 50.84 187 HIS A O 1
ATOM 1489 N N . LEU A 1 188 ? -12.302 -11.106 20.281 1.00 50.91 188 LEU A N 1
ATOM 1490 C CA . LEU A 1 188 ? -11.265 -10.087 20.465 1.00 50.91 188 LEU A CA 1
ATOM 1491 C C . LEU A 1 188 ? -11.4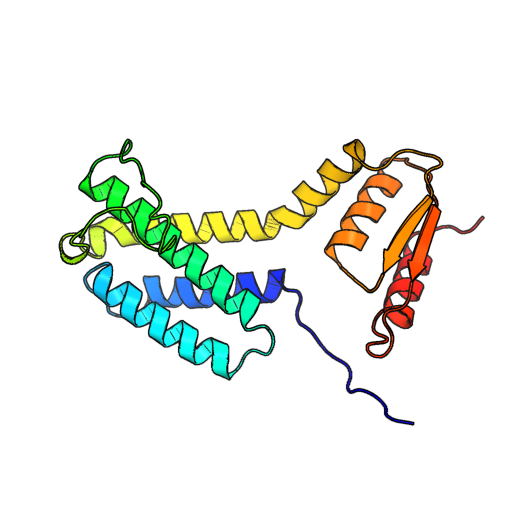63 -9.254 21.736 1.00 50.91 188 LEU A C 1
ATOM 1493 O O . LEU A 1 188 ? -10.465 -8.922 22.376 1.00 50.91 188 LEU A O 1
ATOM 1497 N N . LEU A 1 189 ? -12.709 -8.974 22.130 1.00 51.12 189 LEU A N 1
ATOM 1498 C CA . LEU A 1 189 ? -13.029 -8.355 23.421 1.00 51.12 189 LEU A CA 1
ATOM 1499 C C . LEU A 1 189 ? -12.609 -9.282 24.575 1.00 51.12 189 LEU A C 1
ATOM 1501 O O . LEU A 1 189 ? -11.870 -8.865 25.463 1.00 51.12 189 LEU A O 1
ATOM 1505 N N . LEU A 1 190 ? -12.915 -10.582 24.483 1.00 45.06 190 LEU A N 1
ATOM 1506 C CA . LEU A 1 190 ? -12.547 -11.575 25.505 1.00 45.06 190 LEU A CA 1
ATOM 1507 C C . LEU A 1 190 ? -11.031 -11.805 25.660 1.00 45.06 190 LEU A C 1
ATOM 1509 O O . LEU A 1 190 ? -10.589 -12.313 26.685 1.00 45.06 190 LEU A O 1
ATOM 1513 N N . LYS A 1 191 ? -10.214 -11.433 24.665 1.00 46.41 191 LYS A N 1
ATOM 1514 C CA . LYS A 1 191 ? -8.744 -11.544 24.734 1.00 46.41 191 LYS A CA 1
ATOM 1515 C C . LYS A 1 191 ? -8.038 -10.248 25.144 1.00 46.41 191 LYS A C 1
ATOM 1517 O O . LYS A 1 191 ? -6.811 -10.253 25.251 1.00 46.41 191 LYS A O 1
ATOM 1522 N N . GLY A 1 192 ? -8.765 -9.141 25.305 1.00 41.78 192 GLY A N 1
ATOM 1523 C CA . GLY A 1 192 ? -8.173 -7.805 25.441 1.00 41.78 192 GLY A CA 1
ATOM 1524 C C . GLY A 1 192 ? -8.673 -6.968 26.611 1.00 41.78 192 GLY A C 1
ATOM 1525 O O . GLY A 1 192 ? -7.956 -6.062 27.022 1.00 41.78 192 GLY A O 1
ATOM 1526 N N . THR A 1 193 ? -9.844 -7.263 27.166 1.00 35.12 193 THR A N 1
ATOM 1527 C CA . THR A 1 193 ? -10.383 -6.532 28.314 1.00 35.12 193 THR A CA 1
ATOM 1528 C C . THR A 1 193 ? -10.522 -7.485 29.487 1.00 35.12 193 THR A C 1
ATOM 1530 O O . THR A 1 193 ? -11.366 -8.379 29.458 1.00 35.12 193 THR A O 1
ATOM 1533 N N . GLN A 1 194 ? -9.715 -7.288 30.534 1.00 28.94 194 GLN A N 1
ATOM 1534 C CA . GLN A 1 194 ? -10.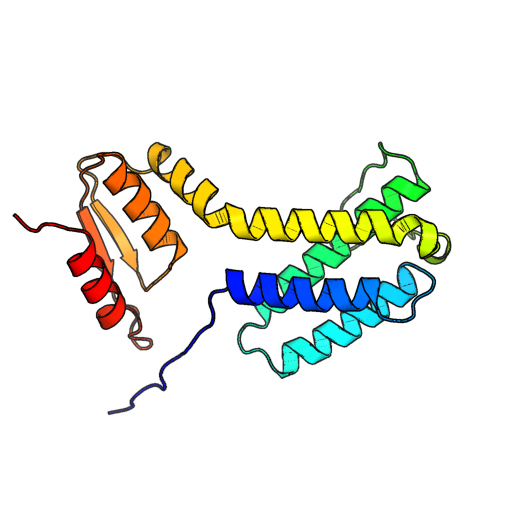200 -7.627 31.866 1.00 28.94 194 GLN A CA 1
ATOM 1535 C C . GLN A 1 194 ? -11.441 -6.764 32.086 1.00 28.94 194 GLN A C 1
ATOM 1537 O O . GLN A 1 194 ? -11.344 -5.548 32.222 1.00 28.94 194 GLN A O 1
ATOM 1542 N N . THR A 1 195 ? -12.609 -7.385 31.993 1.00 28.06 195 THR A N 1
ATOM 1543 C CA . THR A 1 195 ? -13.851 -6.820 32.498 1.00 28.06 195 THR A CA 1
ATOM 1544 C C . THR A 1 195 ? -13.820 -6.997 34.011 1.00 28.06 195 THR A C 1
ATOM 1546 O O . THR A 1 195 ? -14.109 -8.091 34.500 1.00 28.06 195 THR A O 1
ATOM 1549 N N . SER A 1 196 ? -13.418 -5.941 34.710 1.00 29.34 196 SER A N 1
ATOM 1550 C CA . SER A 1 196 ? -13.717 -5.718 36.125 1.00 29.34 196 SER A CA 1
ATOM 1551 C C . SER A 1 196 ? -14.580 -4.472 36.219 1.00 29.34 196 SER A C 1
ATOM 1553 O O . SER A 1 196 ? -14.231 -3.491 35.521 1.00 29.34 196 SER A O 1
#

Foldseek 3Di:
DDDDPQPPDDALLVVLLVLLVVLLCLLPPPDDWWLVRSLVSLVVVLVVCCVVDPPNVSSVVSSLVLLQQLQVQLQCVVPNVPRDQQQDPVHRSDGPDDDDRVVGTSVRRSVVSSVVSVVVNVCSVCVLVVLQVCLCVVAAAAEEAEDEDDDPSVLSNVLSNVVVPHHYHYHYHYDPPNRPCPVVVVVSCVVRDPPD